Protein AF-A0A2T7BG08-F1 (afdb_monomer)

Secondary structure (DSSP, 8-state):
---------------EEE---S--SPBGGG--SBSS-SS-EEEEEEETTEEEEEEEEEEETTTTEEEEE-TTSS-EEEE-GGGEEEEEETTEEEEEPPGGG-PPSSEEEEEEE-SSEEEEEEEEEEEEEEEEETTEEEEEEEEEEEEEEEETTEEEEE-SHHHHHHHTT--HHHHHHHHHHS--S-SSHHHHHHHHHHHHHHH---

Radius of gyration: 20.11 Å; Cα contacts (8 Å, |Δi|>4): 367; chains: 1; bounding box: 50×63×52 Å

Solvent-accessible surface area (backb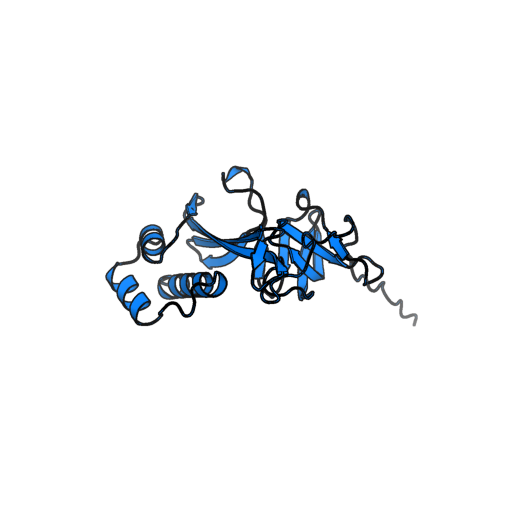one atoms only — not comparable to full-atom values): 12207 Å² total; per-residue (Å²): 139,81,84,75,81,71,82,82,78,75,73,75,77,67,75,57,46,78,59,74,75,90,74,87,62,52,52,49,91,78,58,70,55,33,60,98,45,85,57,73,25,70,20,34,37,30,45,76,90,39,81,40,65,80,38,53,23,33,40,32,28,56,76,71,38,48,34,31,49,30,93,83,72,68,52,48,22,32,46,57,68,91,41,42,52,32,37,27,43,79,89,42,41,30,34,52,68,68,71,92,72,75,56,84,88,60,63,29,36,61,77,46,80,52,98,71,36,35,37,32,33,36,68,36,31,49,75,46,74,71,44,78,52,99,91,43,62,21,28,42,74,44,84,46,68,47,41,33,39,33,43,90,94,42,78,42,77,46,90,45,73,64,52,47,28,62,78,66,71,50,58,69,70,58,54,54,53,47,50,71,77,56,63,82,89,48,95,46,65,64,50,48,49,52,53,52,52,52,48,50,64,74,66,58,73,130

Structure (mmCIF, N/CA/C/O backbone):
data_AF-A0A2T7BG08-F1
#
_entry.id   AF-A0A2T7BG08-F1
#
loop_
_atom_site.group_PDB
_atom_site.id
_atom_site.type_symbol
_atom_site.label_atom_id
_atom_site.label_alt_id
_atom_site.label_comp_id
_atom_site.label_asym_id
_atom_site.label_entity_id
_atom_site.label_seq_id
_atom_site.pdbx_PDB_ins_code
_atom_site.Cartn_x
_atom_site.Cartn_y
_atom_site.Cartn_z
_atom_site.occupancy
_atom_site.B_iso_or_equiv
_atom_site.auth_seq_id
_atom_site.auth_comp_id
_atom_site.auth_asym_id
_atom_site.auth_atom_id
_atom_site.pdbx_PDB_model_num
ATOM 1 N N . MET A 1 1 ? -8.888 -48.457 -19.970 1.00 37.09 1 MET A N 1
ATOM 2 C CA . MET A 1 1 ? -8.721 -47.428 -18.924 1.00 37.09 1 MET A CA 1
ATOM 3 C C . MET A 1 1 ? -7.892 -46.313 -19.529 1.00 37.09 1 MET A C 1
ATOM 5 O O . MET A 1 1 ? -6.709 -46.518 -19.748 1.00 37.09 1 MET A O 1
ATOM 9 N N . ALA A 1 2 ? -8.528 -45.211 -19.918 1.00 34.81 2 ALA A N 1
ATOM 10 C CA . ALA A 1 2 ? -7.842 -44.034 -20.437 1.00 34.81 2 ALA A CA 1
ATOM 11 C C . ALA A 1 2 ? -7.895 -42.965 -19.345 1.00 34.81 2 ALA A C 1
ATOM 13 O O . ALA A 1 2 ? -8.971 -42.473 -19.012 1.00 34.81 2 ALA A O 1
ATOM 14 N N . THR A 1 3 ? -6.752 -42.666 -18.741 1.00 35.91 3 THR A N 1
ATOM 15 C CA . THR A 1 3 ? -6.580 -41.487 -17.896 1.00 35.91 3 THR A CA 1
ATOM 16 C C . THR A 1 3 ? -6.513 -40.278 -18.816 1.00 35.91 3 THR A C 1
ATOM 18 O O . THR A 1 3 ? -5.500 -40.048 -19.472 1.00 35.91 3 THR A O 1
ATOM 21 N N . ALA A 1 4 ? -7.607 -39.526 -18.899 1.00 37.03 4 ALA A N 1
ATOM 22 C CA . ALA A 1 4 ? -7.548 -38.161 -19.388 1.00 37.03 4 ALA A CA 1
ATOM 23 C C . ALA A 1 4 ? -6.846 -37.325 -18.309 1.00 37.03 4 ALA A C 1
ATOM 25 O O . ALA A 1 4 ? -7.401 -37.112 -17.231 1.00 37.03 4 ALA A O 1
ATOM 26 N N . GLN A 1 5 ? -5.611 -36.896 -18.578 1.00 35.97 5 GLN A N 1
ATOM 27 C CA . GLN A 1 5 ? -5.036 -35.738 -17.901 1.00 35.97 5 GLN A CA 1
ATOM 28 C C . GLN A 1 5 ? -5.981 -34.560 -18.180 1.00 35.97 5 GLN A C 1
ATOM 30 O O . GLN A 1 5 ? -6.150 -34.166 -19.335 1.00 35.97 5 GLN A O 1
ATOM 35 N N . GLY A 1 6 ? -6.638 -34.040 -17.141 1.00 38.25 6 GLY A N 1
ATOM 36 C CA . GLY A 1 6 ? -7.315 -32.748 -17.232 1.00 38.25 6 GLY A CA 1
ATOM 37 C C . GLY A 1 6 ? -6.292 -31.644 -17.530 1.00 38.25 6 GLY A C 1
ATOM 38 O O . GLY A 1 6 ? -5.108 -31.826 -17.221 1.00 38.25 6 GLY A O 1
ATOM 39 N N . PRO A 1 7 ? -6.701 -30.519 -18.137 1.00 41.66 7 PRO A N 1
ATOM 40 C CA . PRO A 1 7 ? -5.797 -29.395 -18.316 1.00 41.66 7 PRO A CA 1
ATOM 41 C C . PRO A 1 7 ? -5.316 -28.933 -16.935 1.00 41.66 7 PRO A C 1
ATOM 43 O O . PRO A 1 7 ? -6.110 -28.748 -16.012 1.00 41.66 7 PRO A O 1
ATOM 46 N N . SER A 1 8 ? -4.001 -28.796 -16.768 1.00 44.38 8 SER A N 1
ATOM 47 C CA . SER A 1 8 ? -3.425 -28.085 -15.632 1.00 44.38 8 SER A CA 1
ATOM 48 C C . SER A 1 8 ? -3.713 -26.598 -15.833 1.00 44.38 8 SER A C 1
ATOM 50 O O . SER A 1 8 ? -2.899 -25.881 -16.416 1.00 44.38 8 SER A O 1
ATOM 52 N N . ASP A 1 9 ? -4.898 -26.155 -15.420 1.00 41.94 9 ASP A N 1
ATOM 53 C CA . ASP A 1 9 ? -5.332 -24.759 -15.480 1.00 41.94 9 ASP A CA 1
ATOM 54 C C . ASP A 1 9 ? -4.560 -23.922 -14.444 1.00 41.94 9 ASP A C 1
ATOM 56 O O . ASP A 1 9 ? -5.103 -23.460 -13.443 1.00 41.94 9 ASP A O 1
ATOM 60 N N . ALA A 1 10 ? -3.261 -23.720 -14.669 1.00 55.00 10 ALA A N 1
ATOM 61 C CA . ALA A 1 10 ? -2.534 -22.630 -14.036 1.00 55.00 10 ALA A CA 1
ATOM 62 C C . ALA A 1 10 ? -3.024 -21.333 -14.693 1.00 55.00 10 ALA A C 1
ATOM 64 O O . ALA A 1 10 ? -2.528 -20.918 -15.740 1.00 55.00 10 ALA A O 1
ATOM 65 N N . ALA A 1 11 ? -4.084 -20.744 -14.142 1.00 64.12 11 ALA A N 1
ATOM 66 C CA . ALA A 1 11 ? -4.659 -19.511 -14.654 1.00 64.12 11 ALA A CA 1
ATOM 67 C C . ALA A 1 11 ? -3.637 -18.367 -14.519 1.00 64.12 11 ALA A C 1
ATOM 69 O O . ALA A 1 11 ? -3.408 -17.851 -13.431 1.00 64.12 11 ALA A O 1
ATOM 70 N N . THR A 1 12 ? -3.012 -17.970 -15.628 1.00 73.50 12 THR A N 1
ATOM 71 C CA . THR A 1 12 ? -2.032 -16.874 -15.662 1.00 73.50 12 THR A CA 1
ATOM 72 C C . THR A 1 12 ? -2.702 -15.530 -15.937 1.00 73.50 12 THR A C 1
ATOM 74 O O . THR A 1 12 ? -3.583 -15.437 -16.799 1.00 73.50 12 THR A O 1
ATOM 77 N N . VAL A 1 13 ? -2.242 -14.469 -15.272 1.00 82.94 13 VAL A N 1
ATOM 78 C CA . VAL A 1 13 ? -2.690 -13.093 -15.521 1.00 82.94 13 VAL A CA 1
ATOM 79 C C . VAL A 1 13 ? -1.711 -12.402 -16.474 1.00 82.94 13 VAL A C 1
ATOM 81 O O . VAL A 1 13 ? -0.666 -11.931 -16.051 1.00 82.94 13 VAL A O 1
ATOM 84 N N . ASN A 1 14 ? -2.066 -12.313 -17.762 1.00 85.94 14 ASN A N 1
ATOM 85 C CA . ASN A 1 14 ? -1.162 -11.813 -18.817 1.00 85.94 14 ASN A CA 1
ATOM 86 C C . ASN A 1 14 ? -1.634 -10.515 -19.496 1.00 85.94 14 ASN A C 1
ATOM 88 O O . ASN A 1 14 ? -1.074 -10.108 -20.512 1.00 85.94 14 ASN A O 1
ATOM 92 N N . ASN A 1 15 ? -2.685 -9.877 -18.975 1.00 84.94 15 ASN A N 1
ATOM 93 C CA . ASN A 1 15 ? -3.260 -8.675 -19.576 1.00 84.94 15 ASN A CA 1
ATOM 94 C C . ASN A 1 15 ? -2.709 -7.435 -18.873 1.00 84.94 15 ASN A C 1
ATOM 96 O O . ASN A 1 15 ? -3.208 -7.061 -17.808 1.00 84.94 15 ASN A O 1
ATOM 100 N N . GLY A 1 16 ? -1.705 -6.808 -19.483 1.00 89.31 16 GLY A N 1
ATOM 101 C CA . GLY A 1 16 ? -1.035 -5.630 -18.950 1.00 89.31 16 GLY A CA 1
ATOM 102 C C . GLY A 1 16 ? -0.135 -4.947 -19.975 1.00 89.31 16 GLY A C 1
ATOM 103 O O . GLY A 1 16 ? -0.098 -5.330 -21.145 1.00 89.31 16 GLY A O 1
ATOM 104 N N . ILE A 1 17 ? 0.585 -3.929 -19.518 1.00 93.50 17 ILE A N 1
ATOM 105 C CA . ILE A 1 17 ? 1.637 -3.244 -20.283 1.00 93.50 17 ILE A CA 1
ATOM 106 C C . ILE A 1 17 ? 2.991 -3.538 -19.650 1.00 93.50 17 ILE A C 1
ATOM 108 O O . ILE A 1 17 ? 3.046 -3.781 -18.450 1.00 93.50 17 ILE A O 1
ATOM 112 N N . GLU A 1 18 ? 4.071 -3.508 -20.425 1.00 95.75 18 GLU A N 1
ATOM 113 C CA . GLU A 1 18 ? 5.423 -3.689 -19.887 1.00 95.75 18 GLU A CA 1
ATOM 114 C C . GLU A 1 18 ? 5.695 -2.700 -18.741 1.00 95.75 18 GLU A C 1
ATOM 116 O O . GLU A 1 18 ? 5.360 -1.512 -18.825 1.00 95.75 18 GLU A O 1
ATOM 121 N N . TYR A 1 19 ? 6.253 -3.206 -17.642 1.00 96.69 19 TYR A N 1
ATOM 122 C CA . TYR A 1 19 ? 6.639 -2.388 -16.502 1.00 96.69 19 TYR A CA 1
ATOM 123 C C . TYR A 1 19 ? 7.916 -1.618 -16.832 1.00 96.69 19 TYR A C 1
ATOM 125 O O . TYR A 1 19 ? 8.965 -2.197 -17.105 1.00 96.69 19 TYR A O 1
ATOM 133 N N . VAL A 1 20 ? 7.829 -0.293 -16.754 1.00 94.88 20 VAL A N 1
ATOM 134 C CA . VAL A 1 20 ? 8.983 0.598 -16.849 1.00 94.88 20 VAL A CA 1
ATOM 135 C C . VAL A 1 20 ? 9.253 1.148 -15.460 1.00 94.88 20 VAL A C 1
ATOM 137 O O . VAL A 1 20 ? 8.397 1.812 -14.874 1.00 94.88 20 VAL A O 1
ATOM 140 N N . THR A 1 21 ? 10.442 0.860 -14.934 1.00 93.62 21 THR A N 1
ATOM 141 C CA . THR A 1 21 ? 10.839 1.325 -13.605 1.00 93.62 21 THR A CA 1
ATOM 142 C C . THR A 1 21 ? 10.857 2.858 -13.531 1.00 93.62 21 THR A C 1
ATOM 144 O O . THR A 1 21 ? 11.344 3.507 -14.460 1.00 93.62 21 THR A O 1
ATOM 147 N N . PRO A 1 22 ? 10.361 3.457 -12.433 1.00 93.50 22 PRO A N 1
ATOM 148 C CA . PRO A 1 22 ? 10.456 4.896 -12.213 1.00 93.50 22 PRO A CA 1
ATOM 149 C C . PRO A 1 22 ? 11.859 5.331 -11.761 1.00 93.50 22 PRO A C 1
ATOM 151 O O . PRO A 1 22 ? 12.134 6.524 -11.703 1.00 93.50 22 PRO A O 1
ATOM 154 N N . ILE A 1 23 ? 12.751 4.389 -11.436 1.00 93.50 23 ILE A N 1
ATOM 155 C CA . ILE A 1 23 ? 14.153 4.673 -11.117 1.00 93.50 23 ILE A CA 1
ATOM 156 C C . ILE A 1 23 ? 14.930 4.960 -12.404 1.00 93.50 23 ILE A C 1
ATOM 158 O O . ILE A 1 23 ? 14.943 4.155 -13.333 1.00 93.50 23 ILE A O 1
ATOM 162 N N . THR A 1 24 ? 15.615 6.098 -12.433 1.00 89.56 24 THR A N 1
ATOM 163 C CA . THR A 1 24 ? 16.373 6.606 -13.587 1.00 89.56 24 THR A CA 1
ATOM 164 C C . THR A 1 24 ? 17.886 6.613 -13.368 1.00 89.56 24 THR A C 1
ATOM 166 O O . THR A 1 24 ? 18.641 6.695 -14.337 1.00 89.56 24 THR A O 1
ATOM 169 N N . GLY A 1 25 ? 18.341 6.517 -12.115 1.00 85.88 25 GLY A N 1
ATOM 170 C CA . GLY A 1 25 ? 19.758 6.535 -11.752 1.00 85.88 25 GLY A CA 1
ATOM 171 C C . GLY A 1 25 ? 20.113 5.575 -10.617 1.00 85.88 25 GLY A C 1
ATOM 172 O O . GLY A 1 25 ? 19.379 4.639 -10.311 1.00 85.88 25 GLY A O 1
ATOM 173 N N . ASN A 1 26 ? 21.264 5.814 -9.984 1.00 90.69 26 ASN A N 1
ATOM 174 C CA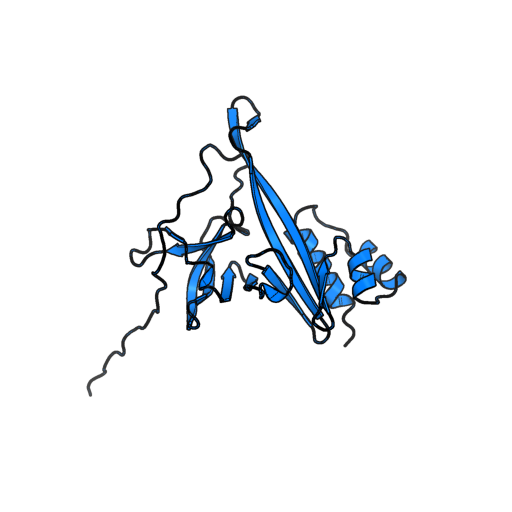 . ASN A 1 26 ? 21.662 5.074 -8.787 1.00 90.69 26 ASN A CA 1
ATOM 175 C C . ASN A 1 26 ? 20.703 5.398 -7.642 1.00 90.69 26 ASN A C 1
ATOM 177 O O . ASN A 1 26 ? 20.407 6.569 -7.411 1.00 90.69 26 ASN A O 1
ATOM 181 N N . VAL A 1 27 ? 20.259 4.392 -6.893 1.00 92.56 27 VAL A N 1
ATOM 182 C CA . VAL A 1 27 ? 19.376 4.619 -5.743 1.00 92.56 27 VAL A CA 1
ATOM 183 C C . VAL A 1 27 ? 20.198 4.777 -4.473 1.00 92.56 27 VAL A C 1
ATOM 185 O O . VAL A 1 27 ? 21.102 3.986 -4.205 1.00 92.56 27 VAL A O 1
ATOM 188 N N . PHE A 1 28 ? 19.880 5.799 -3.684 1.00 91.94 28 PHE A N 1
ATOM 189 C CA . PHE A 1 28 ? 20.508 5.999 -2.382 1.00 91.94 28 PHE A CA 1
ATOM 190 C C . PHE A 1 28 ? 20.105 4.879 -1.401 1.00 91.94 28 PHE A C 1
ATOM 192 O O . PHE A 1 28 ? 18.944 4.465 -1.364 1.00 91.94 28 PHE A O 1
ATOM 199 N N . GLU A 1 29 ? 21.067 4.382 -0.614 1.00 89.31 29 GLU A N 1
ATOM 200 C CA . GLU A 1 29 ? 20.867 3.357 0.433 1.00 89.31 29 GLU A CA 1
ATOM 201 C C . GLU A 1 29 ? 20.213 2.036 -0.028 1.00 89.31 29 GLU A C 1
ATOM 203 O O . GLU A 1 29 ? 19.596 1.338 0.774 1.00 89.31 29 GLU A O 1
ATOM 208 N N . ASN A 1 30 ? 20.345 1.656 -1.306 1.00 84.94 30 ASN A N 1
ATOM 209 C CA . ASN A 1 30 ? 19.719 0.444 -1.868 1.00 84.94 30 ASN A CA 1
ATOM 210 C C . ASN A 1 30 ? 18.194 0.372 -1.638 1.00 84.94 30 ASN A C 1
ATOM 212 O O . ASN A 1 30 ? 17.622 -0.715 -1.536 1.00 84.94 30 ASN A O 1
ATOM 216 N N . LYS A 1 31 ? 17.518 1.522 -1.539 1.00 93.94 31 LYS A N 1
ATOM 217 C CA . LYS A 1 31 ? 16.055 1.559 -1.458 1.00 93.94 31 LYS A CA 1
ATOM 218 C C . LYS A 1 31 ? 15.407 1.158 -2.788 1.00 93.94 31 LYS A C 1
ATOM 220 O O . LYS A 1 31 ? 16.040 1.124 -3.838 1.00 93.94 31 LYS A O 1
ATOM 225 N N . HIS A 1 32 ? 14.104 0.897 -2.747 1.00 95.69 32 HIS A N 1
ATOM 226 C CA . HIS A 1 32 ? 13.309 0.533 -3.920 1.00 95.69 32 HIS A CA 1
ATOM 227 C C . HIS A 1 32 ? 11.868 1.070 -3.828 1.00 95.69 32 HIS A C 1
ATOM 229 O O . HIS A 1 32 ? 11.380 1.340 -2.720 1.00 95.69 32 HIS A O 1
ATOM 235 N N . PRO A 1 33 ? 11.150 1.201 -4.965 1.00 96.88 33 PRO A N 1
ATOM 236 C CA . PRO A 1 33 ? 9.775 1.708 -4.997 1.00 96.88 33 PRO A CA 1
ATOM 237 C C . PRO A 1 33 ? 8.727 0.679 -4.536 1.00 96.88 33 PRO A C 1
ATOM 239 O O . PRO A 1 33 ? 7.566 1.024 -4.333 1.00 96.88 33 PRO A O 1
ATOM 242 N N . PHE A 1 34 ? 9.116 -0.582 -4.350 1.00 97.75 34 PHE A N 1
ATOM 243 C CA . PHE A 1 34 ? 8.181 -1.662 -4.037 1.00 97.75 34 PHE A CA 1
ATOM 244 C C . PHE A 1 34 ? 7.805 -1.755 -2.549 1.00 97.75 34 PHE A C 1
ATOM 246 O O . PHE A 1 34 ? 8.567 -1.331 -1.673 1.00 97.75 34 PHE A O 1
ATOM 253 N N . TYR A 1 35 ? 6.629 -2.317 -2.263 1.00 97.75 35 TYR A N 1
ATOM 254 C CA . TYR A 1 35 ? 6.191 -2.676 -0.913 1.00 97.75 35 TYR A CA 1
ATOM 255 C C . TYR A 1 35 ? 7.054 -3.809 -0.346 1.00 97.75 35 TYR A C 1
ATOM 257 O O . TYR A 1 35 ? 7.116 -4.881 -0.938 1.00 97.75 35 TYR A O 1
ATOM 265 N N . GLN A 1 36 ? 7.676 -3.562 0.812 1.00 95.06 36 GLN A N 1
ATOM 266 C CA . GLN A 1 36 ? 8.572 -4.454 1.569 1.00 95.06 36 GLN A CA 1
ATOM 267 C C . GLN A 1 36 ? 9.851 -4.924 0.861 1.00 95.06 36 GLN A C 1
ATOM 269 O O . GLN A 1 36 ? 10.925 -4.754 1.428 1.00 95.06 36 GLN A O 1
ATOM 274 N N . SER A 1 37 ? 9.770 -5.474 -0.348 1.00 96.00 37 SER A N 1
ATOM 275 C CA . SER A 1 37 ? 10.923 -5.912 -1.141 1.00 96.00 37 SER A CA 1
ATOM 276 C C . SER A 1 37 ? 10.654 -5.740 -2.639 1.00 96.00 37 SER A C 1
ATOM 278 O O . SER A 1 37 ? 9.508 -5.723 -3.089 1.00 96.00 37 SER A O 1
ATOM 280 N N . ASP A 1 38 ? 11.724 -5.571 -3.413 1.00 95.38 38 ASP A N 1
ATOM 281 C CA . ASP A 1 38 ? 11.730 -5.514 -4.877 1.00 95.38 38 ASP A CA 1
ATOM 282 C C . ASP A 1 38 ? 11.618 -6.885 -5.563 1.00 95.38 38 ASP A C 1
ATOM 284 O O . ASP A 1 38 ? 11.453 -6.954 -6.786 1.00 95.38 38 ASP A O 1
ATOM 288 N N . HIS A 1 39 ? 11.652 -7.970 -4.790 1.00 97.06 39 HIS A N 1
ATOM 289 C CA . HIS A 1 39 ? 11.402 -9.319 -5.273 1.00 97.06 39 HIS A CA 1
ATOM 290 C C . HIS A 1 39 ? 9.905 -9.593 -5.468 1.00 97.06 39 HIS A C 1
ATOM 292 O O . HIS A 1 39 ? 9.032 -8.910 -4.928 1.00 97.06 39 HIS A O 1
ATOM 298 N N . PHE A 1 40 ? 9.605 -10.619 -6.264 1.00 97.31 40 PHE A N 1
ATOM 299 C CA . PHE A 1 40 ? 8.250 -11.145 -6.376 1.00 97.31 40 PHE A CA 1
ATOM 300 C C . PHE A 1 40 ? 7.908 -11.995 -5.153 1.00 97.31 40 PHE A C 1
ATOM 302 O O . PHE A 1 40 ? 8.713 -12.814 -4.711 1.00 97.31 40 PHE A O 1
ATOM 309 N N . SER A 1 41 ? 6.683 -11.839 -4.664 1.00 97.44 41 SER A N 1
ATOM 310 C CA . SER A 1 41 ? 6.068 -12.727 -3.679 1.00 97.44 41 SER A CA 1
ATOM 311 C C . SER A 1 41 ? 4.935 -13.503 -4.335 1.00 97.44 41 SER A C 1
ATOM 313 O O . SER A 1 41 ? 4.241 -12.969 -5.201 1.00 97.44 41 SER A O 1
ATOM 315 N N . GLU A 1 42 ? 4.743 -14.758 -3.946 1.00 97.19 42 GLU A N 1
ATOM 316 C CA . GLU A 1 42 ? 3.540 -15.486 -4.333 1.00 97.19 42 GLU A CA 1
ATOM 317 C C . GLU A 1 42 ? 2.337 -14.923 -3.568 1.00 97.19 42 GLU A C 1
ATOM 319 O O . GLU A 1 42 ? 2.411 -14.682 -2.363 1.00 97.19 42 GLU A O 1
ATOM 324 N N . GLY A 1 43 ? 1.234 -14.695 -4.272 1.00 96.62 43 GLY A N 1
ATOM 325 C CA . GLY A 1 43 ? 0.017 -14.158 -3.693 1.00 96.62 43 GLY A CA 1
ATOM 326 C C . GLY A 1 43 ? -1.220 -14.478 -4.519 1.00 96.62 43 GLY A C 1
ATOM 327 O O . GLY A 1 43 ? -1.245 -15.375 -5.364 1.00 96.62 43 GLY A O 1
ATOM 328 N N . GLU A 1 44 ? -2.272 -13.717 -4.257 1.00 97.56 44 GLU A N 1
ATOM 329 C CA . GLU A 1 44 ? -3.576 -13.869 -4.894 1.00 97.56 44 GLU A CA 1
ATOM 330 C C . GLU A 1 44 ? -4.026 -12.522 -5.448 1.00 97.56 44 GLU A C 1
ATOM 332 O O . GLU A 1 44 ? -3.635 -11.472 -4.937 1.00 97.56 44 GLU A O 1
ATOM 337 N N . ILE A 1 45 ? -4.866 -12.530 -6.476 1.00 97.88 45 ILE A N 1
ATOM 338 C CA . ILE A 1 45 ? -5.422 -11.313 -7.063 1.00 97.88 45 ILE A CA 1
ATOM 339 C C . ILE A 1 45 ? -6.841 -11.550 -7.561 1.00 97.88 45 ILE A C 1
ATOM 341 O O . ILE A 1 45 ? -7.141 -12.555 -8.201 1.00 97.88 45 ILE A O 1
ATOM 345 N N . THR A 1 46 ? -7.721 -10.592 -7.294 1.00 97.94 46 THR A N 1
ATOM 346 C CA . THR A 1 46 ? -9.033 -10.507 -7.930 1.00 97.94 46 THR A CA 1
ATOM 347 C C . THR A 1 46 ? -8.952 -9.477 -9.050 1.00 97.94 46 THR A C 1
ATOM 349 O O . THR A 1 46 ? -8.806 -8.281 -8.792 1.00 97.94 46 THR A O 1
ATOM 352 N N . TYR A 1 47 ? -8.994 -9.955 -10.294 1.00 96.38 47 TYR A N 1
ATOM 353 C CA . TYR A 1 47 ? -8.772 -9.173 -11.507 1.00 96.38 47 TYR A CA 1
ATOM 354 C C . TYR A 1 47 ? -9.870 -9.454 -12.534 1.00 96.38 47 TYR A C 1
ATOM 356 O O . TYR A 1 47 ? -10.189 -10.613 -12.801 1.00 96.38 47 TYR A O 1
ATOM 364 N N . PHE A 1 48 ? -10.476 -8.407 -13.101 1.00 94.69 48 PHE A N 1
ATOM 365 C CA . PHE A 1 48 ? -11.669 -8.512 -13.956 1.00 94.69 48 PHE A CA 1
ATOM 366 C C . PHE A 1 48 ? -12.790 -9.363 -13.314 1.00 94.69 48 PHE A C 1
ATOM 368 O O . PHE A 1 48 ? -13.430 -10.180 -13.981 1.00 94.69 48 PHE A O 1
ATOM 375 N N . GLY A 1 49 ? -12.996 -9.221 -11.998 1.00 94.25 49 GLY A N 1
ATOM 376 C CA . GLY A 1 49 ? -13.989 -9.983 -11.229 1.00 94.25 49 GLY A CA 1
ATOM 377 C C . GLY A 1 49 ? -13.698 -11.484 -11.086 1.00 94.25 49 GLY A C 1
ATOM 378 O O . GLY A 1 49 ? -14.558 -12.229 -10.618 1.00 94.25 49 GLY A O 1
ATOM 379 N N . ARG A 1 50 ? -12.514 -11.954 -11.497 1.00 95.50 50 ARG A N 1
ATOM 380 C CA . ARG A 1 50 ? -12.065 -13.344 -11.342 1.00 95.50 50 ARG A CA 1
ATOM 381 C C . ARG A 1 50 ? -10.961 -13.422 -10.302 1.00 95.50 50 ARG A C 1
ATOM 383 O O . ARG A 1 50 ? -10.094 -12.558 -10.257 1.00 95.50 50 ARG A O 1
ATOM 390 N N . HIS A 1 51 ? -10.991 -14.474 -9.496 1.00 96.25 51 HIS A N 1
ATOM 391 C CA . HIS A 1 51 ? -9.991 -14.720 -8.468 1.00 96.25 51 HIS A CA 1
ATOM 392 C C . HIS A 1 51 ? -8.900 -15.658 -8.995 1.00 96.25 51 HIS A C 1
ATOM 394 O O . HIS A 1 51 ? -9.205 -16.716 -9.548 1.00 96.25 51 HIS A O 1
ATOM 400 N N . TYR A 1 52 ? -7.647 -15.253 -8.823 1.00 96.06 52 TYR A N 1
ATOM 401 C CA . TYR A 1 52 ? -6.448 -15.976 -9.229 1.00 96.06 52 TYR A CA 1
ATOM 402 C C . TYR A 1 52 ? -5.555 -16.187 -8.009 1.00 96.06 52 TYR A C 1
ATOM 404 O O . TYR A 1 52 ? -5.332 -15.255 -7.236 1.00 96.06 52 TYR A O 1
ATOM 412 N N . THR A 1 53 ? -5.014 -17.391 -7.866 1.00 96.19 53 THR A N 1
ATOM 413 C CA . THR A 1 53 ? -4.133 -17.793 -6.762 1.00 96.19 53 THR A CA 1
ATOM 414 C C . THR A 1 53 ? -2.755 -18.176 -7.291 1.00 96.19 53 THR A C 1
ATOM 416 O O . THR A 1 53 ? -2.616 -18.489 -8.474 1.00 96.19 53 THR A O 1
ATOM 419 N N . HIS A 1 54 ? -1.749 -18.198 -6.413 1.00 95.25 54 HIS A N 1
ATOM 420 C CA . HIS A 1 54 ? -0.364 -18.555 -6.751 1.00 95.25 54 HIS A CA 1
ATOM 421 C C . HIS A 1 54 ? 0.246 -17.663 -7.847 1.00 95.25 54 HIS A C 1
ATOM 423 O O . HIS A 1 54 ? 0.995 -18.121 -8.711 1.00 95.25 54 HIS A O 1
ATOM 429 N N . ILE A 1 55 ? -0.103 -16.375 -7.837 1.00 95.56 55 ILE A N 1
ATOM 430 C CA . ILE A 1 55 ? 0.416 -15.393 -8.789 1.00 95.56 55 ILE A CA 1
ATOM 431 C C . ILE A 1 55 ? 1.641 -14.719 -8.184 1.00 95.56 55 ILE A C 1
ATOM 433 O O . ILE A 1 55 ? 1.600 -14.252 -7.048 1.00 95.56 55 ILE A O 1
ATOM 437 N N . LEU A 1 56 ? 2.726 -14.634 -8.953 1.00 96.94 56 LEU A N 1
ATOM 438 C CA . LEU A 1 56 ? 3.895 -13.848 -8.574 1.00 96.94 56 LEU A CA 1
ATOM 439 C C . LEU A 1 56 ? 3.578 -12.362 -8.728 1.00 96.94 56 LEU A C 1
ATOM 441 O O . LEU A 1 56 ? 3.335 -11.874 -9.835 1.00 96.94 56 LEU A O 1
ATOM 445 N N . LEU A 1 57 ? 3.573 -11.649 -7.607 1.00 97.81 57 LEU A N 1
ATOM 446 C CA . LEU A 1 57 ? 3.189 -10.251 -7.508 1.00 97.81 57 LEU A CA 1
ATOM 447 C C . LEU A 1 57 ? 4.248 -9.455 -6.744 1.00 97.81 57 LEU A C 1
ATOM 449 O O . LEU A 1 57 ? 4.78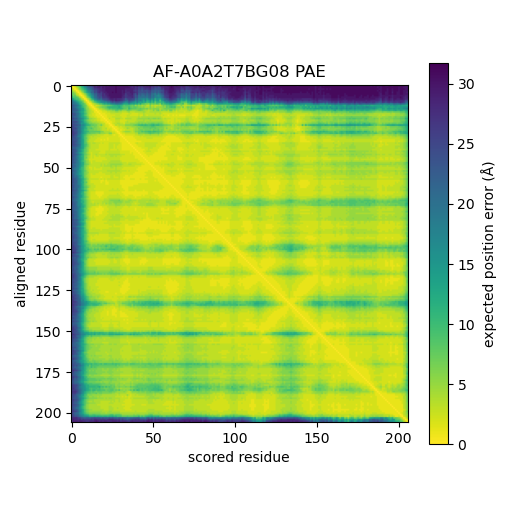8 -9.901 -5.728 1.00 97.81 57 LEU A O 1
ATOM 453 N N . LYS A 1 58 ? 4.488 -8.232 -7.209 1.00 97.44 58 LYS A N 1
ATOM 454 C CA . LYS A 1 58 ? 5.097 -7.151 -6.427 1.00 97.44 58 LYS A CA 1
ATOM 455 C C . LYS A 1 58 ? 4.283 -5.878 -6.627 1.00 97.44 58 LYS A C 1
ATOM 457 O O . LYS A 1 58 ? 3.558 -5.736 -7.613 1.00 97.44 58 LYS A O 1
ATOM 462 N N . TYR A 1 59 ? 4.372 -4.955 -5.680 1.00 98.44 59 TYR A N 1
ATOM 463 C CA . TYR A 1 59 ? 3.543 -3.752 -5.675 1.00 98.44 59 TYR A CA 1
ATOM 464 C C . TYR A 1 59 ? 4.422 -2.508 -5.653 1.00 98.44 59 TYR A C 1
ATOM 466 O O . TYR A 1 59 ? 5.085 -2.243 -4.653 1.00 98.44 59 TYR A O 1
ATOM 474 N N . ASP A 1 60 ? 4.448 -1.767 -6.761 1.00 98.38 60 ASP A N 1
ATOM 475 C CA . ASP A 1 60 ? 5.136 -0.482 -6.855 1.00 98.38 60 ASP A CA 1
ATOM 476 C C . ASP A 1 60 ? 4.288 0.595 -6.163 1.00 98.38 60 ASP A C 1
ATOM 478 O O . ASP A 1 60 ? 3.233 1.007 -6.659 1.00 98.38 60 ASP A O 1
ATOM 482 N N . LEU A 1 61 ? 4.768 1.054 -5.007 1.00 98.19 61 LEU A N 1
ATOM 483 C CA . LEU A 1 61 ? 4.118 2.067 -4.176 1.00 98.19 61 LEU A CA 1
ATOM 484 C C . LEU A 1 61 ? 4.298 3.492 -4.700 1.00 98.19 61 LEU A C 1
ATOM 486 O O . LEU A 1 61 ? 3.615 4.399 -4.222 1.00 98.19 61 LEU A O 1
ATOM 490 N N . SER A 1 62 ? 5.234 3.714 -5.619 1.00 97.56 62 SER A N 1
ATOM 491 C CA . SER A 1 62 ? 5.466 5.025 -6.225 1.00 97.56 62 SER A CA 1
ATOM 492 C C . SER A 1 62 ? 4.517 5.303 -7.386 1.00 97.56 62 SER A C 1
ATOM 494 O O . SER A 1 62 ? 4.080 6.438 -7.571 1.00 97.56 62 SER A O 1
ATOM 496 N N . LEU A 1 63 ? 4.136 4.254 -8.117 1.00 97.25 63 LEU A N 1
ATOM 497 C CA . LEU A 1 63 ? 3.185 4.331 -9.226 1.00 97.25 63 LEU A CA 1
ATOM 498 C C . LEU A 1 63 ? 1.770 3.879 -8.843 1.00 97.25 63 LEU A C 1
ATOM 500 O O . LEU A 1 63 ? 0.832 4.086 -9.616 1.00 97.25 63 LEU A O 1
ATOM 504 N N . ASP A 1 64 ? 1.608 3.264 -7.669 1.00 97.31 64 ASP A N 1
ATOM 505 C CA . ASP A 1 64 ? 0.371 2.603 -7.245 1.00 97.31 64 ASP A CA 1
ATOM 506 C C . ASP A 1 64 ? -0.054 1.541 -8.281 1.00 97.31 64 ASP A C 1
ATOM 508 O O . ASP A 1 64 ? -1.143 1.592 -8.871 1.00 97.31 64 ASP A O 1
ATOM 512 N N . ARG A 1 65 ? 0.877 0.624 -8.590 1.00 97.75 65 ARG A N 1
ATOM 513 C CA . ARG A 1 65 ? 0.753 -0.387 -9.654 1.00 97.75 65 ARG A CA 1
ATOM 514 C C . ARG A 1 65 ? 1.165 -1.777 -9.190 1.00 97.75 65 ARG A C 1
ATOM 516 O O . ARG A 1 65 ? 2.233 -1.965 -8.615 1.00 97.75 65 ARG A O 1
ATOM 523 N N . VAL A 1 66 ? 0.326 -2.760 -9.505 1.00 98.12 66 VAL A N 1
ATOM 524 C CA . VAL A 1 66 ? 0.625 -4.178 -9.294 1.00 98.12 66 VAL A CA 1
ATOM 525 C C . VAL A 1 66 ? 1.388 -4.702 -10.503 1.00 98.12 66 VAL A C 1
ATOM 527 O O . VAL A 1 66 ? 0.921 -4.566 -11.637 1.00 98.12 66 VAL A O 1
ATOM 530 N N . VAL A 1 67 ? 2.549 -5.292 -10.241 1.00 98.00 67 VAL A N 1
ATOM 531 C CA . VAL A 1 67 ? 3.443 -5.863 -11.245 1.00 98.00 67 VAL A CA 1
ATOM 532 C C . VAL A 1 67 ? 3.425 -7.383 -11.120 1.00 98.00 67 VAL A C 1
ATOM 534 O O . VAL A 1 67 ? 3.519 -7.924 -10.017 1.00 98.00 67 VAL A O 1
ATOM 537 N N . THR A 1 68 ? 3.318 -8.071 -12.252 1.00 97.31 68 THR A N 1
ATOM 538 C CA . THR A 1 68 ? 3.417 -9.533 -12.361 1.00 97.31 68 THR A CA 1
ATOM 539 C C . THR A 1 68 ? 4.328 -9.918 -13.528 1.00 97.31 68 THR A C 1
ATOM 541 O O . THR A 1 68 ? 4.872 -9.045 -14.205 1.00 97.31 68 THR A O 1
ATOM 544 N N . LEU A 1 69 ? 4.521 -11.214 -13.751 1.00 95.31 69 LEU A N 1
ATOM 545 C CA . LEU A 1 69 ? 5.285 -11.738 -14.878 1.00 95.31 69 LEU A CA 1
ATOM 546 C C . LEU A 1 69 ? 4.345 -12.111 -16.023 1.00 95.31 69 LEU A C 1
ATOM 548 O O . LEU A 1 69 ? 3.295 -12.715 -15.810 1.00 95.31 69 LEU A O 1
ATOM 552 N N . TYR A 1 70 ? 4.747 -11.780 -17.245 1.00 93.06 70 TYR A N 1
ATOM 553 C CA . TYR A 1 70 ? 4.101 -12.263 -18.456 1.00 93.06 70 TYR A CA 1
ATOM 554 C C . TYR A 1 70 ? 4.277 -13.782 -18.605 1.00 93.06 70 TYR A C 1
ATOM 556 O O . TYR A 1 70 ? 5.062 -14.418 -17.900 1.00 93.06 70 TYR A O 1
ATOM 564 N N . ALA A 1 71 ? 3.586 -14.371 -19.583 1.00 89.31 71 ALA A N 1
ATOM 565 C CA . ALA A 1 71 ? 3.605 -15.810 -19.853 1.00 89.31 71 ALA A CA 1
ATOM 566 C C . ALA A 1 71 ? 5.009 -16.390 -20.129 1.00 89.31 71 ALA A C 1
ATOM 568 O O . ALA A 1 71 ? 5.208 -17.596 -20.006 1.00 89.31 71 ALA A O 1
ATOM 569 N N . ASP A 1 72 ? 5.980 -15.552 -20.505 1.00 90.38 72 ASP A N 1
ATOM 570 C CA . ASP A 1 72 ? 7.380 -15.951 -20.691 1.00 90.38 72 ASP A CA 1
ATOM 571 C C . ASP A 1 72 ? 8.158 -16.133 -19.370 1.00 90.38 72 ASP A C 1
ATOM 573 O O . ASP A 1 72 ? 9.310 -16.576 -19.386 1.00 90.38 72 ASP A O 1
ATOM 577 N N . GLY A 1 73 ? 7.540 -15.793 -18.234 1.00 89.88 73 GLY A N 1
ATOM 578 C CA . GLY A 1 73 ? 8.110 -15.887 -16.893 1.00 89.88 73 GLY A CA 1
ATOM 579 C C . GLY A 1 73 ? 9.245 -14.901 -16.615 1.00 89.88 73 GLY A C 1
ATOM 580 O O . GLY A 1 73 ? 9.989 -15.102 -15.656 1.00 89.88 73 GLY A O 1
ATOM 581 N N . ARG A 1 74 ? 9.439 -13.878 -17.456 1.00 91.75 74 ARG A N 1
ATOM 582 C CA . ARG A 1 74 ? 10.570 -12.937 -17.361 1.00 91.75 74 ARG A CA 1
ATOM 583 C C . ARG A 1 74 ? 10.161 -11.488 -17.546 1.00 91.75 74 ARG A C 1
ATOM 585 O O . ARG A 1 74 ? 10.678 -10.628 -16.843 1.00 91.75 74 ARG A O 1
ATOM 592 N N . THR A 1 75 ? 9.276 -11.217 -18.495 1.00 94.25 75 THR A N 1
ATOM 593 C CA . THR A 1 75 ? 8.824 -9.862 -18.788 1.00 94.25 75 THR A CA 1
ATOM 594 C C . THR A 1 75 ? 7.911 -9.384 -17.672 1.00 94.25 75 THR A C 1
ATOM 596 O O . THR A 1 75 ? 6.877 -9.993 -17.404 1.00 94.25 75 THR A O 1
ATOM 599 N N . GLU A 1 76 ? 8.282 -8.291 -17.015 1.00 96.50 76 GLU A N 1
ATOM 600 C CA . GLU A 1 76 ? 7.443 -7.670 -15.996 1.00 96.50 76 GLU A CA 1
ATOM 601 C C . GLU A 1 76 ? 6.333 -6.846 -16.653 1.00 96.50 76 GLU A C 1
ATOM 603 O O . GLU A 1 76 ? 6.588 -6.046 -17.553 1.00 96.50 76 GLU A O 1
ATOM 608 N N . ILE A 1 77 ? 5.096 -7.015 -16.189 1.00 96.88 77 ILE A N 1
ATOM 609 C CA . ILE A 1 77 ? 3.935 -6.274 -16.685 1.00 96.88 77 ILE A CA 1
ATOM 610 C C . ILE A 1 77 ? 3.164 -5.618 -15.545 1.00 96.88 77 ILE A C 1
ATOM 612 O O . ILE A 1 77 ? 3.013 -6.185 -14.464 1.00 96.88 77 ILE A O 1
ATOM 616 N N . ILE A 1 78 ? 2.621 -4.435 -15.811 1.00 97.06 78 ILE A N 1
ATOM 617 C CA . ILE A 1 78 ? 1.666 -3.729 -14.962 1.00 97.06 78 ILE A CA 1
ATOM 618 C C . ILE A 1 78 ? 0.251 -4.156 -15.338 1.00 97.06 78 ILE A C 1
ATOM 620 O O . ILE A 1 78 ? -0.160 -4.042 -16.496 1.00 97.06 78 ILE A O 1
ATOM 624 N N . LEU A 1 79 ? -0.518 -4.570 -14.336 1.00 96.50 79 LEU A N 1
ATOM 625 C CA . LEU A 1 79 ? -1.945 -4.852 -14.475 1.00 96.50 79 LEU A CA 1
ATOM 626 C C . LEU A 1 79 ? -2.773 -3.562 -14.433 1.00 96.50 79 LEU A C 1
ATOM 628 O O . LEU A 1 79 ? -2.412 -2.611 -13.739 1.00 96.50 79 LEU A O 1
ATOM 632 N N . TYR A 1 80 ? -3.905 -3.531 -15.146 1.00 95.62 80 TYR A N 1
ATOM 633 C CA . TYR A 1 80 ? -4.784 -2.357 -15.192 1.00 95.62 80 TYR A CA 1
ATOM 634 C C . TYR A 1 80 ? -5.454 -2.120 -13.826 1.00 95.62 80 TYR A C 1
ATOM 636 O O . TYR A 1 80 ? -6.329 -2.902 -13.445 1.00 95.62 80 TYR A O 1
ATOM 644 N N . PRO A 1 81 ? -5.116 -1.048 -13.084 1.00 94.56 81 PRO A N 1
ATOM 645 C CA . PRO A 1 81 ? -5.631 -0.821 -11.726 1.00 94.56 81 PRO A CA 1
ATOM 646 C C . PRO A 1 81 ? -7.152 -0.691 -11.661 1.00 94.56 81 PRO A C 1
ATOM 648 O O . PRO A 1 81 ? -7.783 -0.944 -10.634 1.00 94.56 81 PRO A O 1
ATOM 651 N N . GLU A 1 82 ? -7.771 -0.270 -12.760 1.00 94.00 82 GLU A N 1
ATOM 652 C CA . GLU A 1 82 ? -9.216 -0.147 -12.909 1.00 94.00 82 GLU A CA 1
ATOM 653 C C . GLU A 1 82 ? -9.916 -1.494 -12.729 1.00 94.00 82 GLU A C 1
ATOM 655 O O . GLU A 1 82 ? -11.043 -1.515 -12.244 1.00 94.00 82 GLU A O 1
ATOM 660 N N . GLN A 1 83 ? -9.220 -2.580 -13.059 1.00 95.94 83 GLN A N 1
ATOM 661 C CA . GLN A 1 83 ? -9.733 -3.945 -13.130 1.00 95.94 83 GLN A CA 1
ATOM 662 C C . GLN A 1 83 ? -9.292 -4.807 -11.942 1.00 95.94 83 GLN A C 1
ATOM 664 O O . GLN A 1 83 ? -9.638 -5.983 -11.895 1.00 95.94 83 GLN A O 1
ATOM 669 N N . ILE A 1 84 ? -8.518 -4.250 -11.004 1.00 97.38 84 ILE A N 1
ATOM 670 C CA . ILE A 1 84 ? -8.081 -4.931 -9.781 1.00 97.38 84 ILE A CA 1
ATOM 671 C C . ILE A 1 84 ? -9.030 -4.561 -8.642 1.00 97.38 84 ILE A C 1
ATOM 673 O O . ILE A 1 84 ? -9.146 -3.385 -8.287 1.00 97.38 84 ILE A O 1
ATOM 677 N N . ASP A 1 85 ? -9.647 -5.568 -8.032 1.00 97.88 85 ASP A N 1
ATOM 678 C CA . ASP A 1 85 ? -10.490 -5.396 -6.844 1.00 97.88 85 ASP A CA 1
ATOM 679 C C . ASP A 1 85 ? -9.663 -5.549 -5.558 1.00 97.88 85 ASP A C 1
ATOM 681 O O . ASP A 1 85 ? -9.774 -4.758 -4.615 1.00 97.88 85 ASP A O 1
ATOM 685 N N . SER A 1 86 ? -8.796 -6.562 -5.525 1.00 98.50 86 SER A N 1
ATOM 686 C CA . SER A 1 86 ? -7.907 -6.861 -4.403 1.00 98.50 86 SER A CA 1
ATOM 687 C C . SER A 1 86 ? -6.705 -7.685 -4.845 1.00 98.50 86 SER A C 1
ATOM 689 O O . SER A 1 86 ? -6.758 -8.362 -5.870 1.00 98.50 86 SER A O 1
ATOM 691 N N . PHE A 1 87 ? -5.631 -7.655 -4.062 1.00 98.62 87 PHE A N 1
ATOM 692 C CA . PHE A 1 87 ? -4.474 -8.532 -4.236 1.00 98.62 87 PHE A CA 1
ATOM 693 C C . PHE A 1 87 ? -3.742 -8.758 -2.914 1.00 98.62 87 PHE A C 1
ATOM 695 O O . PHE A 1 87 ? -3.937 -8.004 -1.963 1.00 98.62 87 PHE A O 1
ATOM 702 N N . THR A 1 88 ? -2.881 -9.767 -2.863 1.00 98.56 88 THR A N 1
ATOM 703 C CA . THR A 1 88 ? -2.005 -10.054 -1.724 1.00 98.56 88 THR A CA 1
ATOM 704 C C . THR A 1 88 ? -0.554 -10.043 -2.185 1.00 98.56 88 THR A C 1
ATOM 706 O O . THR A 1 88 ? -0.221 -10.676 -3.181 1.00 98.56 88 THR A O 1
ATOM 709 N N . VAL A 1 89 ? 0.298 -9.316 -1.464 1.00 98.06 89 VAL A N 1
ATOM 710 C CA . VAL A 1 89 ? 1.754 -9.255 -1.668 1.00 98.06 89 VAL A CA 1
ATOM 711 C C . VAL A 1 89 ? 2.400 -9.289 -0.286 1.00 98.06 89 VAL A C 1
ATOM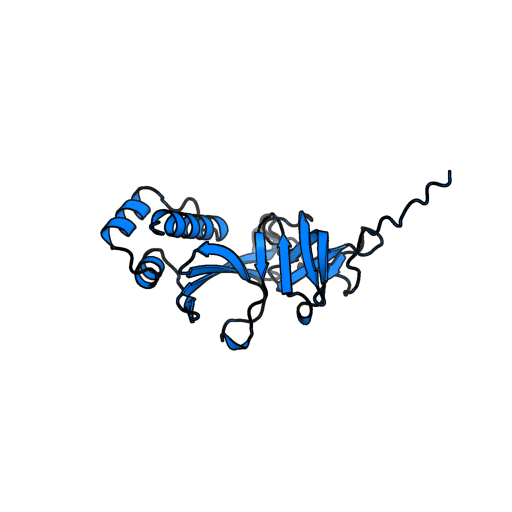 713 O O . VAL A 1 89 ? 1.981 -8.529 0.588 1.00 98.06 89 VAL A O 1
ATOM 716 N N . TYR A 1 90 ? 3.383 -10.170 -0.086 1.00 96.75 90 TYR A N 1
ATOM 717 C CA . TYR A 1 90 ? 4.018 -10.421 1.219 1.00 96.75 90 TYR A CA 1
ATOM 718 C C . TYR A 1 90 ? 3.005 -10.599 2.367 1.00 96.75 90 TYR A C 1
ATOM 720 O O . TYR A 1 90 ? 3.050 -9.891 3.371 1.00 96.75 90 TYR A O 1
ATOM 728 N N . ASP A 1 91 ? 2.030 -11.493 2.173 1.00 95.44 91 ASP A N 1
ATOM 729 C CA . ASP A 1 91 ? 0.940 -11.800 3.118 1.00 95.44 91 ASP A CA 1
ATOM 730 C C . ASP A 1 91 ? 0.017 -10.622 3.495 1.00 95.44 91 ASP A C 1
ATOM 732 O O . ASP A 1 91 ? -0.944 -10.788 4.251 1.00 95.44 91 ASP A O 1
ATOM 736 N N . GLN A 1 92 ? 0.236 -9.430 2.934 1.00 98.25 92 GLN A N 1
ATOM 737 C CA . GLN A 1 92 ? -0.623 -8.275 3.138 1.00 98.25 92 GLN A CA 1
ATOM 738 C C . GLN A 1 92 ? -1.662 -8.184 2.023 1.00 98.25 92 GLN A C 1
ATOM 740 O O . GLN A 1 92 ? -1.334 -8.008 0.849 1.00 98.25 92 GLN A O 1
ATOM 745 N N . THR A 1 93 ? -2.943 -8.232 2.394 1.00 98.56 93 THR A N 1
ATOM 746 C CA . THR A 1 93 ? -4.040 -7.968 1.458 1.00 98.56 93 THR A CA 1
ATOM 747 C C . THR A 1 93 ? -4.216 -6.470 1.237 1.00 98.56 93 THR A C 1
ATOM 749 O O . THR A 1 93 ? -4.432 -5.707 2.185 1.00 98.56 93 THR A O 1
ATOM 752 N N . PHE A 1 94 ? -4.214 -6.072 -0.024 1.00 98.75 94 PHE A N 1
ATOM 753 C CA . PHE A 1 94 ? -4.564 -4.754 -0.517 1.00 98.75 94 PHE A CA 1
ATOM 754 C C . PHE A 1 94 ? -5.927 -4.806 -1.199 1.00 98.75 94 PHE A C 1
ATOM 756 O O . PHE A 1 94 ? -6.250 -5.749 -1.921 1.00 98.75 94 PHE A O 1
ATOM 763 N N . VAL A 1 95 ? -6.745 -3.788 -0.963 1.00 98.44 95 VAL A N 1
ATOM 764 C CA . VAL A 1 95 ? -8.083 -3.664 -1.542 1.00 98.44 95 VAL A CA 1
ATOM 765 C C . VAL A 1 95 ? -8.241 -2.309 -2.204 1.00 98.44 95 VAL A C 1
ATOM 767 O O . VAL A 1 95 ? -7.716 -1.299 -1.726 1.00 98.44 95 VAL A O 1
ATOM 770 N N . LYS A 1 96 ? -9.002 -2.279 -3.291 1.00 96.88 96 LYS A N 1
ATOM 771 C CA . LYS A 1 96 ? -9.480 -1.038 -3.881 1.00 96.88 96 LYS A CA 1
ATOM 772 C C . LYS A 1 96 ? -10.758 -0.611 -3.172 1.00 96.88 96 LYS A C 1
ATOM 774 O O . LYS A 1 96 ? -11.726 -1.367 -3.103 1.00 96.88 96 LYS A O 1
ATOM 779 N N . LEU A 1 97 ? -10.758 0.595 -2.617 1.00 93.88 97 LEU A N 1
ATOM 780 C CA . LEU A 1 97 ? -11.933 1.149 -1.950 1.00 93.88 97 LEU A CA 1
ATOM 781 C C . LEU A 1 97 ? -12.790 1.952 -2.946 1.00 93.88 97 LEU A C 1
ATOM 783 O O . LEU A 1 97 ? -12.233 2.573 -3.852 1.00 93.88 97 LEU A O 1
ATOM 787 N N . PRO A 1 98 ? -14.131 1.959 -2.806 1.00 90.12 98 PRO A N 1
ATOM 788 C CA . PRO A 1 98 ? -15.003 2.744 -3.677 1.00 90.12 98 PRO A CA 1
ATOM 789 C C . PRO A 1 98 ? -14.698 4.248 -3.651 1.00 90.12 98 PRO A C 1
ATOM 791 O O . PRO A 1 98 ? -14.608 4.849 -2.579 1.00 90.12 98 PRO A O 1
ATOM 794 N N . ASP A 1 99 ? -14.669 4.877 -4.831 1.00 87.00 99 ASP A N 1
ATOM 795 C CA . ASP A 1 99 ? -14.478 6.330 -4.993 1.00 87.00 99 ASP A CA 1
ATOM 796 C C . ASP A 1 99 ? -15.520 7.158 -4.209 1.00 87.00 99 ASP A C 1
ATOM 798 O O . ASP A 1 99 ? -15.240 8.270 -3.761 1.00 87.00 99 ASP A O 1
ATOM 802 N N . SER A 1 100 ? -16.722 6.609 -3.995 1.00 86.50 100 SER A N 1
ATOM 803 C CA . SER A 1 100 ? -17.818 7.262 -3.265 1.00 86.50 100 SER A CA 1
ATOM 804 C C . SER A 1 100 ? -17.507 7.556 -1.794 1.00 86.50 100 SER A C 1
ATOM 806 O O . SER A 1 100 ? -18.268 8.268 -1.145 1.00 86.50 100 SER A O 1
ATOM 808 N N . LEU A 1 101 ? -16.420 7.003 -1.252 1.00 87.25 101 LEU A N 1
ATOM 809 C CA . LEU A 1 101 ? -15.997 7.208 0.133 1.00 87.25 101 LEU A CA 1
ATOM 810 C C . LEU A 1 101 ? -15.200 8.505 0.338 1.00 87.25 101 LEU A C 1
ATOM 812 O O . LEU A 1 101 ? -14.861 8.826 1.474 1.00 87.25 101 LEU A O 1
ATOM 816 N N . GLY A 1 102 ? -14.875 9.241 -0.733 1.00 87.31 102 GLY A N 1
ATOM 817 C CA . GLY A 1 102 ? -14.117 10.497 -0.645 1.00 87.31 102 GLY A CA 1
ATOM 818 C C . GLY A 1 102 ? -12.653 10.321 -0.223 1.00 87.31 102 GLY A C 1
ATOM 819 O O . GLY A 1 102 ? -11.996 11.290 0.153 1.00 87.31 102 GLY A O 1
ATOM 820 N N . LEU A 1 103 ? -12.141 9.090 -0.273 1.00 92.81 103 LEU A N 1
ATOM 821 C CA . LEU A 1 103 ? -10.742 8.771 -0.017 1.00 92.81 103 LEU A CA 1
ATOM 822 C C . LEU A 1 103 ? -9.891 8.982 -1.281 1.00 92.81 103 LEU A C 1
ATOM 824 O O . LEU A 1 103 ? -10.419 8.901 -2.395 1.00 92.81 103 LEU A O 1
ATOM 828 N N . PRO A 1 104 ? -8.573 9.225 -1.142 1.00 94.06 104 PRO A N 1
ATOM 829 C CA . PRO A 1 104 ? -7.658 9.182 -2.276 1.00 94.06 104 PRO A CA 1
ATOM 830 C C . PRO A 1 104 ? -7.810 7.887 -3.086 1.00 94.06 104 PRO A C 1
ATOM 832 O O . PRO A 1 104 ? -7.956 6.802 -2.531 1.00 94.06 104 PRO A O 1
ATOM 835 N N . LYS A 1 105 ? -7.761 7.983 -4.415 1.00 94.69 105 LYS A N 1
ATOM 836 C CA . LYS A 1 105 ? -7.828 6.789 -5.263 1.00 94.69 105 LYS A CA 1
ATOM 837 C C . LYS A 1 105 ? -6.618 5.892 -5.032 1.00 94.69 105 LYS A C 1
ATOM 839 O O . LYS A 1 105 ? -5.513 6.400 -4.853 1.00 94.69 105 LYS A O 1
ATOM 844 N N . GLY A 1 106 ? -6.839 4.583 -5.135 1.00 95.56 106 GLY A N 1
ATOM 845 C CA . GLY A 1 106 ? -5.783 3.580 -5.168 1.00 95.56 106 GLY A CA 1
ATOM 846 C C . GLY A 1 106 ? -6.014 2.413 -4.219 1.00 95.56 106 GLY A C 1
ATOM 847 O O . GLY A 1 106 ? -7.146 2.163 -3.796 1.00 95.56 106 GLY A O 1
ATOM 848 N N . PHE A 1 107 ? -4.939 1.693 -3.900 1.00 98.31 107 PHE A N 1
ATOM 849 C CA . PHE A 1 107 ? -5.015 0.519 -3.037 1.00 98.31 107 PHE A CA 1
ATOM 850 C C . PHE A 1 107 ? -4.724 0.836 -1.567 1.00 98.31 107 PHE A C 1
ATOM 852 O O . PHE A 1 107 ? -3.954 1.738 -1.225 1.00 98.31 107 PHE A O 1
ATOM 859 N N . TYR A 1 108 ? -5.384 0.073 -0.700 1.00 98.44 108 TYR A N 1
ATOM 860 C CA . TYR A 1 108 ? -5.321 0.186 0.751 1.00 98.44 108 TYR A CA 1
ATOM 861 C C . TYR A 1 108 ? -5.010 -1.182 1.347 1.00 98.44 108 TYR A C 1
ATOM 863 O O . TYR A 1 108 ? -5.754 -2.136 1.123 1.00 98.44 108 TYR A O 1
ATOM 871 N N . ALA A 1 109 ? -3.945 -1.279 2.134 1.00 98.62 109 ALA A N 1
ATOM 872 C CA . ALA A 1 109 ? -3.666 -2.448 2.952 1.00 98.62 109 ALA A CA 1
ATOM 873 C C . ALA A 1 109 ? -4.764 -2.587 4.013 1.00 98.62 109 ALA A C 1
ATOM 875 O O . ALA A 1 109 ? -5.020 -1.651 4.771 1.00 98.62 109 ALA A O 1
ATOM 876 N N . ARG A 1 110 ? -5.430 -3.740 4.075 1.00 98.38 110 ARG A N 1
ATOM 877 C CA . ARG A 1 110 ? -6.388 -4.065 5.139 1.00 98.38 110 ARG A CA 1
ATOM 878 C C . ARG A 1 110 ? -5.633 -4.728 6.286 1.00 98.38 110 ARG A C 1
ATOM 880 O O . ARG A 1 110 ? -5.271 -5.896 6.192 1.00 98.38 110 ARG A O 1
ATOM 887 N N . ILE A 1 111 ? -5.388 -3.978 7.355 1.00 98.06 111 ILE A N 1
ATOM 888 C CA . ILE A 1 111 ? -4.496 -4.388 8.448 1.00 98.06 111 ILE A CA 1
ATOM 889 C C . ILE A 1 111 ? -5.216 -5.247 9.492 1.00 98.06 111 ILE A C 1
ATOM 891 O O . ILE A 1 111 ? -4.657 -6.209 10.025 1.00 98.06 111 ILE A O 1
ATOM 895 N N . LEU A 1 112 ? -6.459 -4.887 9.813 1.00 96.06 112 LEU A N 1
ATOM 896 C CA . LEU A 1 112 ? -7.273 -5.592 10.799 1.00 96.06 112 LEU A CA 1
ATOM 897 C C . LEU A 1 112 ? -8.756 -5.387 10.505 1.00 96.06 112 LEU A C 1
ATOM 899 O O . LEU A 1 112 ? -9.192 -4.254 10.316 1.00 96.06 112 LEU A O 1
ATOM 903 N N . THR A 1 113 ? -9.534 -6.465 10.549 1.00 94.94 113 THR A N 1
ATOM 904 C CA . THR A 1 113 ? -11.000 -6.423 10.531 1.00 94.94 113 THR A CA 1
ATOM 905 C C . THR A 1 113 ? 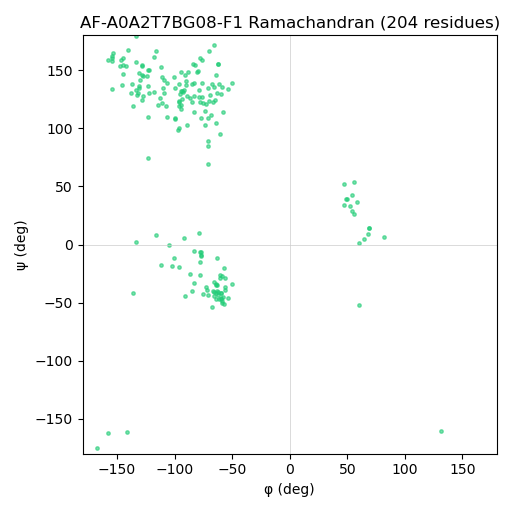-11.523 -6.942 11.862 1.00 94.94 113 THR A C 1
ATOM 907 O O . THR A 1 113 ? -11.258 -8.084 12.230 1.00 94.94 113 THR A O 1
ATOM 910 N N . ALA A 1 114 ? -12.261 -6.096 12.572 1.00 91.56 114 ALA A N 1
ATOM 911 C CA . ALA A 1 114 ? -12.977 -6.409 13.800 1.00 91.56 114 ALA A CA 1
ATOM 912 C C . ALA A 1 114 ? -14.494 -6.236 13.568 1.00 91.56 114 ALA A C 1
ATOM 914 O O . ALA A 1 114 ? -14.886 -5.642 12.560 1.00 91.56 114 ALA A O 1
ATOM 915 N N . PRO A 1 115 ? -15.364 -6.723 14.474 1.00 89.19 115 PRO A N 1
ATOM 916 C CA . PRO A 1 115 ? -16.813 -6.566 14.322 1.00 89.19 115 PRO A CA 1
ATOM 917 C C . PRO A 1 115 ? -17.274 -5.107 14.184 1.00 89.19 115 PRO A C 1
ATOM 919 O O . PRO A 1 115 ? -18.152 -4.818 13.379 1.00 89.19 115 PRO A O 1
ATOM 922 N N . GLU A 1 116 ? -16.664 -4.190 14.939 1.00 90.50 116 GLU A N 1
ATOM 923 C CA . GLU A 1 116 ? -17.085 -2.781 14.996 1.00 90.50 116 GLU A CA 1
ATOM 924 C C . GLU A 1 116 ? -16.297 -1.864 14.054 1.00 90.50 116 GLU A C 1
ATOM 926 O O . GLU A 1 116 ? -16.741 -0.761 13.735 1.00 90.50 116 GLU A O 1
ATOM 931 N N . TYR A 1 117 ? -15.118 -2.295 13.598 1.00 93.62 117 TYR A N 1
ATOM 932 C CA . TYR A 1 117 ? -14.251 -1.443 12.797 1.00 93.62 117 TYR A CA 1
ATOM 933 C C . TYR A 1 117 ? -13.310 -2.213 11.875 1.00 93.62 117 TYR A C 1
ATOM 935 O O . TYR A 1 117 ? -13.035 -3.399 12.042 1.00 93.62 117 TYR A O 1
ATOM 943 N N . THR A 1 118 ? -12.762 -1.525 10.877 1.00 95.75 118 THR A N 1
ATOM 944 C CA . THR A 1 118 ? -11.674 -2.055 10.044 1.00 95.75 118 THR A CA 1
ATOM 945 C C . THR A 1 118 ? -10.567 -1.023 9.905 1.00 95.75 118 THR A C 1
ATOM 947 O O . THR A 1 118 ? -10.828 0.122 9.547 1.00 95.75 118 THR A O 1
ATOM 950 N N . TYR A 1 119 ? -9.334 -1.432 10.182 1.00 97.44 119 TYR A N 1
ATOM 951 C CA . TYR A 1 119 ? -8.141 -0.605 10.050 1.00 97.44 119 TYR A CA 1
ATOM 952 C C . TYR A 1 119 ? -7.505 -0.817 8.672 1.00 97.44 119 TYR A C 1
ATOM 954 O O . TYR A 1 119 ? -7.203 -1.949 8.280 1.00 97.44 119 TYR A O 1
ATOM 962 N N . TYR A 1 120 ? -7.309 0.285 7.952 1.00 98.31 120 TYR A N 1
ATOM 963 C CA . TYR A 1 120 ? -6.664 0.346 6.650 1.00 98.31 120 TYR A CA 1
ATOM 964 C C . TYR A 1 120 ? -5.452 1.273 6.675 1.00 98.31 120 TYR A C 1
ATOM 966 O O . TYR A 1 120 ? -5.447 2.286 7.374 1.00 98.31 120 TYR A O 1
ATOM 974 N N . VAL A 1 121 ? -4.469 0.975 5.832 1.00 98.31 121 VAL A N 1
ATOM 975 C CA . VAL A 1 121 ? -3.313 1.844 5.598 1.00 98.31 121 VAL A CA 1
ATOM 976 C C . VAL A 1 121 ? -3.105 2.027 4.108 1.00 98.31 121 VAL A C 1
ATOM 978 O O . VAL A 1 121 ? -3.142 1.069 3.340 1.00 98.31 121 VAL A O 1
ATOM 981 N N . ARG A 1 122 ? -2.866 3.264 3.684 1.00 97.94 122 ARG A N 1
ATOM 982 C CA . ARG A 1 122 ? -2.372 3.554 2.338 1.00 97.94 122 ARG A CA 1
ATOM 983 C C . ARG A 1 122 ? -0.871 3.783 2.409 1.00 97.94 122 ARG A C 1
ATOM 985 O O . ARG A 1 122 ? -0.444 4.815 2.920 1.00 97.94 122 ARG A O 1
ATOM 992 N N . TYR A 1 123 ? -0.096 2.834 1.897 1.00 98.00 123 TYR A N 1
ATOM 993 C CA . TYR A 1 123 ? 1.340 3.001 1.691 1.00 98.00 123 TYR A CA 1
ATOM 994 C C . TYR A 1 123 ? 1.585 3.682 0.348 1.00 98.00 123 TYR A C 1
ATOM 996 O O . TYR A 1 123 ? 0.939 3.348 -0.642 1.00 98.00 123 TYR A O 1
ATOM 1004 N N . THR A 1 124 ? 2.518 4.624 0.309 1.00 97.44 124 THR A N 1
ATOM 1005 C CA . THR A 1 124 ? 2.967 5.269 -0.932 1.00 97.44 124 THR A CA 1
ATOM 1006 C C . THR A 1 124 ? 4.452 5.567 -0.839 1.00 97.44 124 THR A C 1
ATOM 1008 O O . THR A 1 124 ? 4.971 5.777 0.257 1.00 97.44 124 THR A O 1
ATOM 1011 N N . LYS A 1 125 ? 5.131 5.645 -1.978 1.00 97.44 125 LYS A N 1
ATOM 1012 C CA . LYS A 1 125 ? 6.507 6.140 -2.043 1.00 97.44 125 LYS A CA 1
ATOM 1013 C C . LYS A 1 125 ? 6.599 7.317 -3.002 1.00 97.44 125 LYS A C 1
ATOM 1015 O O . LYS A 1 125 ? 5.839 7.406 -3.957 1.00 97.44 125 LYS A O 1
ATOM 1020 N N . SER A 1 126 ? 7.531 8.226 -2.757 1.00 97.38 126 SER A N 1
ATOM 1021 C CA . SER A 1 126 ? 7.873 9.289 -3.708 1.00 97.38 126 SER A CA 1
ATOM 1022 C C . SER A 1 126 ? 9.356 9.240 -4.025 1.00 97.38 126 SER A C 1
ATOM 1024 O O . SER A 1 126 ? 10.155 8.952 -3.135 1.00 97.38 126 SER A O 1
ATOM 1026 N N . ILE A 1 127 ? 9.725 9.561 -5.262 1.00 97.50 127 ILE A N 1
ATOM 1027 C CA . ILE A 1 127 ? 11.117 9.543 -5.712 1.00 97.50 127 ILE A CA 1
ATOM 1028 C C . ILE A 1 127 ? 11.555 10.978 -6.002 1.00 97.50 127 ILE A C 1
ATOM 1030 O O . ILE A 1 127 ? 10.898 11.704 -6.746 1.00 97.50 127 ILE A O 1
ATOM 1034 N N . SER A 1 128 ? 12.652 11.403 -5.382 1.00 96.94 128 SER A N 1
ATOM 1035 C CA . SER A 1 128 ? 13.357 12.630 -5.750 1.00 96.94 128 SER A CA 1
ATOM 1036 C C . SER A 1 128 ? 14.504 12.265 -6.680 1.00 96.94 128 SER A C 1
ATOM 1038 O O . SER A 1 128 ? 15.384 11.508 -6.281 1.00 96.94 128 SER A O 1
ATOM 1040 N N . HIS A 1 129 ? 14.485 12.795 -7.900 1.00 96.56 129 HIS A N 1
ATOM 1041 C CA . HIS A 1 129 ? 15.497 12.495 -8.907 1.00 96.56 129 HIS A CA 1
ATOM 1042 C C . HIS A 1 129 ? 16.692 13.434 -8.821 1.00 96.56 129 HIS A C 1
ATOM 1044 O O . HIS A 1 129 ? 16.535 14.614 -8.502 1.00 96.56 129 HIS A O 1
ATOM 1050 N N . GLN A 1 130 ? 17.868 12.916 -9.177 1.00 94.12 130 GLN A N 1
ATOM 1051 C CA . GLN A 1 130 ? 19.100 13.701 -9.313 1.00 94.12 130 GLN A CA 1
ATOM 1052 C C . GLN A 1 130 ? 19.440 14.516 -8.052 1.00 94.12 130 GLN A C 1
ATOM 1054 O O . GLN A 1 130 ? 19.862 15.672 -8.124 1.00 94.12 130 GLN A O 1
ATOM 1059 N N . VAL A 1 131 ? 19.279 13.911 -6.876 1.00 95.81 131 VAL A N 1
ATOM 1060 C CA . VAL A 1 131 ? 19.703 14.511 -5.609 1.00 95.81 131 VAL A CA 1
ATOM 1061 C C . VAL A 1 131 ? 21.215 14.345 -5.479 1.00 95.81 131 VAL A C 1
ATOM 1063 O O . VAL A 1 131 ? 21.727 13.229 -5.547 1.00 95.81 131 VAL A O 1
ATOM 1066 N N . TYR A 1 132 ? 21.941 15.452 -5.317 1.00 94.88 132 TYR A N 1
ATOM 1067 C CA . TYR A 1 132 ? 23.394 15.424 -5.146 1.00 94.88 132 TYR A CA 1
ATOM 1068 C C . TYR A 1 132 ? 23.766 15.140 -3.686 1.00 94.88 132 TYR A C 1
ATOM 1070 O O . TYR A 1 132 ? 23.502 15.966 -2.810 1.00 94.88 132 TYR A O 1
ATOM 1078 N N . MET A 1 133 ? 24.381 13.987 -3.427 1.00 90.81 133 MET A N 1
ATOM 1079 C CA . MET A 1 133 ? 24.819 13.533 -2.099 1.00 90.81 133 MET A CA 1
ATOM 1080 C C . MET A 1 133 ? 26.124 12.749 -2.247 1.00 90.81 133 MET A C 1
ATOM 1082 O O . MET A 1 133 ? 26.341 12.116 -3.273 1.00 90.81 133 MET A O 1
ATOM 1086 N N . ASP A 1 134 ? 27.026 12.821 -1.269 1.00 88.75 134 ASP A N 1
ATOM 1087 C CA . ASP A 1 134 ? 28.282 12.047 -1.246 1.00 88.75 134 ASP A CA 1
ATOM 1088 C C . ASP A 1 134 ? 29.096 12.065 -2.560 1.00 88.75 134 ASP A C 1
ATOM 1090 O O . ASP A 1 134 ? 29.740 11.089 -2.938 1.00 88.75 134 ASP A O 1
ATOM 1094 N N . GLY A 1 135 ? 29.070 13.192 -3.281 1.00 92.38 135 GLY A N 1
ATOM 1095 C CA . GLY A 1 135 ? 29.826 13.376 -4.522 1.00 92.38 135 GLY A CA 1
ATOM 1096 C C . GLY A 1 135 ? 29.191 12.792 -5.791 1.00 92.38 135 GLY A C 1
ATOM 1097 O O . GLY A 1 135 ? 29.835 12.820 -6.839 1.00 92.38 135 GLY A O 1
ATOM 1098 N N . ALA A 1 136 ? 27.955 12.285 -5.738 1.00 93.50 136 ALA A N 1
ATOM 1099 C CA . ALA A 1 136 ? 27.238 11.737 -6.892 1.00 93.50 136 ALA A CA 1
ATOM 1100 C C . ALA A 1 136 ? 25.746 12.119 -6.895 1.00 93.50 136 ALA A C 1
ATOM 1102 O O . ALA A 1 136 ? 25.209 12.637 -5.917 1.00 93.50 136 ALA A O 1
ATOM 1103 N N . PHE A 1 137 ? 25.076 11.883 -8.025 1.00 95.06 137 PHE A N 1
ATOM 1104 C CA . PHE A 1 137 ? 23.630 12.059 -8.158 1.00 95.06 137 PHE A CA 1
ATOM 1105 C C . PHE A 1 137 ? 22.900 10.739 -7.916 1.00 95.06 137 PHE A C 1
ATOM 1107 O O . PHE A 1 137 ? 23.254 9.721 -8.516 1.00 95.06 137 PHE A O 1
ATOM 1114 N N . TYR A 1 138 ? 21.857 10.792 -7.090 1.00 96.12 138 TYR A N 1
ATOM 1115 C CA . TYR A 1 138 ? 21.026 9.647 -6.736 1.00 96.12 138 TYR A CA 1
ATOM 1116 C C . TYR A 1 138 ? 19.539 9.927 -6.946 1.00 96.12 138 TYR A C 1
ATOM 1118 O O . TYR A 1 138 ? 19.078 11.065 -6.840 1.00 96.12 138 TYR A O 1
ATOM 1126 N N . ASP A 1 139 ? 18.787 8.856 -7.167 1.00 96.44 139 ASP A N 1
ATOM 1127 C CA . ASP A 1 139 ? 17.362 8.816 -6.879 1.00 96.44 139 ASP A CA 1
ATOM 1128 C C . ASP A 1 139 ? 17.174 8.496 -5.388 1.00 96.44 139 ASP A C 1
ATOM 1130 O O . ASP A 1 139 ? 17.737 7.531 -4.862 1.00 96.44 139 ASP A O 1
ATOM 1134 N N . VAL A 1 140 ? 16.388 9.316 -4.689 1.00 96.44 140 VAL A N 1
ATOM 1135 C CA . VAL A 1 140 ? 16.097 9.151 -3.258 1.00 96.44 140 VAL A CA 1
ATOM 1136 C C . VAL A 1 140 ? 14.639 8.758 -3.086 1.00 96.44 140 VAL A C 1
ATOM 1138 O O . VAL A 1 140 ? 13.735 9.486 -3.502 1.00 96.44 140 VAL A O 1
ATOM 1141 N N . VAL A 1 141 ? 14.419 7.603 -2.462 1.00 96.44 141 VAL A N 1
ATOM 1142 C CA . VAL A 1 141 ? 13.088 7.042 -2.222 1.00 96.44 141 VAL A CA 1
ATOM 1143 C C . VAL A 1 141 ? 12.616 7.402 -0.816 1.00 96.44 141 VAL A C 1
ATOM 1145 O O . VAL A 1 141 ? 13.256 7.059 0.183 1.00 96.44 141 VAL A O 1
ATOM 1148 N N . HIS A 1 142 ? 11.457 8.051 -0.747 1.00 95.50 142 HIS A N 1
ATOM 1149 C CA . HIS A 1 142 ? 10.806 8.451 0.498 1.00 95.50 142 HIS A CA 1
ATOM 1150 C C . HIS A 1 142 ? 9.561 7.609 0.734 1.00 95.50 142 HIS A C 1
ATOM 1152 O O . HIS A 1 142 ? 8.723 7.479 -0.160 1.00 95.50 142 HIS A O 1
ATOM 1158 N N . ASP A 1 143 ? 9.444 7.067 1.939 1.00 94.56 143 ASP A N 1
ATOM 1159 C CA . ASP A 1 143 ? 8.331 6.227 2.362 1.00 94.56 143 ASP A CA 1
ATOM 1160 C C . ASP A 1 143 ? 7.260 7.080 3.053 1.00 94.56 143 ASP A C 1
ATOM 1162 O O . ASP A 1 143 ? 7.562 7.872 3.944 1.00 94.56 143 ASP A O 1
ATOM 1166 N N . HIS A 1 144 ? 5.998 6.901 2.666 1.00 95.38 144 HIS A N 1
ATOM 1167 C CA . HIS A 1 144 ? 4.853 7.585 3.269 1.00 95.38 144 HIS A CA 1
ATOM 1168 C C . HIS A 1 144 ? 3.757 6.576 3.603 1.00 95.38 144 HIS A C 1
ATOM 1170 O O . HIS A 1 144 ? 3.550 5.592 2.887 1.00 95.38 144 HIS A O 1
ATOM 1176 N N . HIS A 1 145 ? 3.009 6.847 4.668 1.00 96.19 145 HIS A N 1
ATOM 1177 C CA . HIS A 1 145 ? 1.815 6.083 5.000 1.00 96.19 145 HIS A CA 1
ATOM 1178 C C . HIS A 1 145 ? 0.714 6.984 5.548 1.00 96.19 145 HIS A C 1
ATOM 1180 O O . HIS A 1 145 ? 0.971 8.054 6.102 1.00 96.19 145 HIS A O 1
ATOM 1186 N N . TYR A 1 146 ? -0.521 6.531 5.366 1.00 97.25 146 TYR A N 1
ATOM 1187 C CA . TYR A 1 146 ? -1.712 7.206 5.854 1.00 97.25 146 TYR A CA 1
ATOM 1188 C C . TYR A 1 146 ? -2.651 6.177 6.466 1.00 97.25 146 TYR A C 1
ATOM 1190 O O . TYR A 1 146 ? -3.113 5.265 5.773 1.00 97.25 146 TYR A O 1
ATOM 1198 N N . ASP A 1 147 ? -2.931 6.340 7.753 1.00 97.69 147 ASP A N 1
ATOM 1199 C CA . ASP A 1 147 ? -3.786 5.444 8.517 1.00 97.69 147 ASP A CA 1
ATOM 1200 C C . ASP A 1 147 ? -5.248 5.877 8.476 1.00 97.69 147 ASP A C 1
ATOM 1202 O O . ASP A 1 147 ? -5.578 7.060 8.628 1.00 97.69 147 ASP A O 1
ATOM 1206 N N . TYR A 1 148 ? -6.133 4.896 8.308 1.00 97.56 148 TYR A N 1
ATOM 1207 C CA . TYR A 1 148 ? -7.575 5.092 8.270 1.00 97.56 148 TYR A CA 1
ATOM 1208 C C . TYR A 1 148 ? -8.285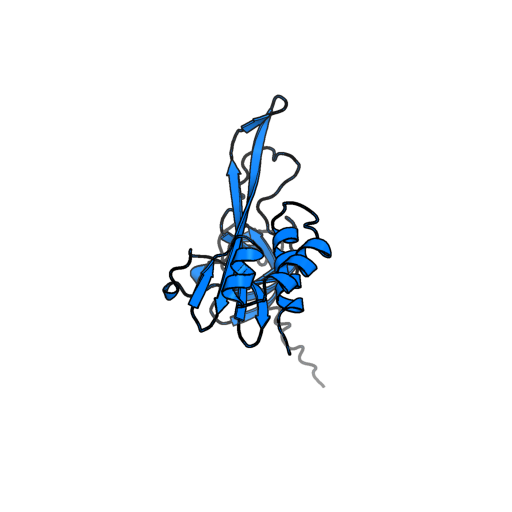 4.017 9.075 1.00 97.56 148 TYR A C 1
ATOM 1210 O O . TYR A 1 148 ? -7.983 2.833 8.955 1.00 97.56 148 TYR A O 1
ATOM 1218 N N . ILE A 1 149 ? -9.303 4.398 9.834 1.00 96.19 149 ILE A N 1
ATOM 1219 C CA . ILE A 1 149 ? -10.206 3.454 10.480 1.00 96.19 149 ILE A CA 1
ATOM 1220 C C . ILE A 1 149 ? -11.619 3.645 9.948 1.00 96.19 149 ILE A C 1
ATOM 1222 O O . ILE A 1 149 ? -12.115 4.766 9.839 1.00 96.19 149 ILE A O 1
ATOM 1226 N N . LYS A 1 150 ? -12.253 2.537 9.573 1.00 95.38 150 LYS A N 1
ATOM 1227 C CA . LYS A 1 150 ? -13.659 2.494 9.197 1.00 95.38 150 LYS A CA 1
ATOM 1228 C C . LYS A 1 150 ? -14.476 2.103 10.425 1.00 95.38 150 LYS A C 1
ATOM 1230 O O . LYS A 1 150 ? -14.307 0.979 10.883 1.00 95.38 150 LYS A O 1
ATOM 1235 N N . VAL A 1 151 ? -15.350 2.982 10.908 1.00 91.25 151 VAL A N 1
ATOM 1236 C CA . VAL A 1 151 ? -16.285 2.760 12.032 1.00 91.25 151 VAL A CA 1
ATOM 1237 C C . VAL A 1 151 ? -17.671 3.209 11.570 1.00 91.25 151 VAL A C 1
ATOM 1239 O O . VAL A 1 151 ? -17.769 4.222 10.885 1.00 91.25 151 VAL A O 1
ATOM 1242 N N . ASP A 1 152 ? -18.734 2.450 11.854 1.00 86.75 152 ASP A N 1
ATOM 1243 C CA . ASP A 1 152 ? -20.120 2.803 11.475 1.00 86.75 152 ASP A CA 1
ATOM 1244 C C . ASP A 1 152 ? -20.294 3.222 9.998 1.00 86.75 152 ASP A C 1
ATOM 1246 O O . ASP A 1 152 ? -21.031 4.144 9.654 1.00 86.75 152 ASP A O 1
ATOM 1250 N N . ASN A 1 153 ? -19.587 2.534 9.093 1.00 84.25 153 ASN A N 1
ATOM 1251 C CA . ASN A 1 153 ? -19.510 2.836 7.656 1.00 84.25 153 ASN A CA 1
ATOM 1252 C C . ASN A 1 153 ? -18.859 4.171 7.249 1.00 84.25 153 ASN A C 1
ATOM 1254 O O . ASN A 1 153 ? -18.775 4.441 6.050 1.00 84.25 153 ASN A O 1
ATOM 1258 N N . ALA A 1 154 ? -18.308 4.939 8.184 1.00 91.56 154 ALA A N 1
ATOM 1259 C CA . ALA A 1 154 ? -17.517 6.133 7.912 1.00 91.56 154 ALA A CA 1
ATOM 1260 C C . ALA A 1 154 ? -16.014 5.844 8.027 1.00 91.56 154 ALA A C 1
ATOM 1262 O O . ALA A 1 154 ? -15.584 5.050 8.859 1.00 91.56 154 ALA A O 1
ATOM 1263 N N . PHE A 1 155 ? -15.208 6.484 7.177 1.00 95.19 155 PHE A N 1
ATOM 1264 C CA . PHE A 1 155 ? -13.749 6.415 7.247 1.00 95.19 155 PHE A CA 1
ATOM 1265 C C . PHE A 1 155 ? -13.193 7.652 7.946 1.00 95.19 155 PHE A C 1
ATOM 1267 O O . PHE A 1 155 ? -13.560 8.780 7.619 1.00 95.19 155 PHE A O 1
ATOM 1274 N N . HIS A 1 156 ? -12.256 7.432 8.860 1.00 95.50 156 HIS A N 1
ATOM 1275 C CA . HIS A 1 156 ? -11.583 8.476 9.621 1.00 95.50 156 HIS A CA 1
ATOM 1276 C C . HIS A 1 156 ? -10.077 8.299 9.493 1.00 95.50 156 HIS A C 1
ATOM 1278 O O . HIS A 1 156 ? -9.566 7.209 9.744 1.00 95.50 156 HIS A O 1
ATOM 1284 N N . SER A 1 157 ? -9.360 9.356 9.114 1.00 96.31 157 SER A N 1
ATOM 1285 C CA . SER A 1 157 ? -7.900 9.348 9.172 1.00 96.31 157 SER A CA 1
ATOM 1286 C C . SER A 1 157 ? -7.417 9.620 10.594 1.00 96.31 157 SER A C 1
ATOM 1288 O O . SER A 1 157 ? -8.060 10.341 11.360 1.00 96.31 157 SER A O 1
ATOM 1290 N N . PHE A 1 158 ? -6.272 9.051 10.952 1.00 97.06 158 PHE A N 1
ATOM 1291 C CA . PHE A 1 158 ? -5.626 9.294 12.238 1.00 97.06 158 PHE A CA 1
ATOM 1292 C C . PHE A 1 158 ? -4.105 9.292 12.074 1.00 97.06 158 PHE A C 1
ATOM 1294 O O . PHE A 1 158 ? -3.591 8.821 11.064 1.00 97.06 158 PHE A O 1
ATOM 1301 N N . LYS A 1 159 ? -3.376 9.883 13.028 1.00 95.12 159 LYS A N 1
ATOM 1302 C CA . LYS A 1 159 ? -1.903 9.983 12.959 1.00 95.12 159 LYS A CA 1
ATOM 1303 C C . LYS A 1 159 ? -1.209 9.606 14.262 1.00 95.12 159 LYS A C 1
ATOM 1305 O O . LYS A 1 159 ? 0.005 9.738 14.382 1.00 95.12 159 LYS A O 1
ATOM 1310 N N . SER A 1 160 ? -1.975 9.205 15.272 1.00 93.88 160 SER A N 1
ATOM 1311 C CA . SER A 1 160 ? -1.441 8.879 16.584 1.00 93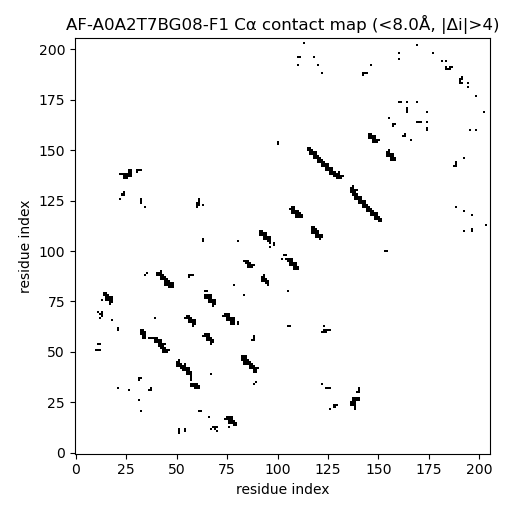.88 160 SER A CA 1
ATOM 1312 C C . SER A 1 160 ? -2.339 7.904 17.339 1.00 93.88 160 SER A C 1
ATOM 1314 O O . SER A 1 160 ? -3.544 7.818 17.099 1.00 93.88 160 SER A O 1
ATOM 1316 N N . LEU A 1 161 ? -1.765 7.235 18.345 1.00 93.69 161 LEU A N 1
ATOM 1317 C CA . LEU A 1 161 ? -2.528 6.422 19.301 1.00 93.69 161 LEU A CA 1
ATOM 1318 C C . LEU A 1 161 ? -3.585 7.233 20.057 1.00 93.69 161 LEU A C 1
ATOM 1320 O O . LEU A 1 161 ? -4.581 6.673 20.503 1.00 93.69 161 LEU A O 1
ATOM 1324 N N . LYS A 1 162 ? -3.371 8.543 20.227 1.00 93.38 162 LYS A N 1
ATOM 1325 C CA . LYS A 1 162 ? -4.356 9.421 20.855 1.00 93.38 162 LYS A CA 1
ATOM 1326 C C . LYS A 1 162 ? -5.589 9.546 19.958 1.00 93.38 162 LYS A C 1
ATOM 1328 O O . LYS A 1 162 ? -6.681 9.242 20.427 1.00 93.38 162 LYS A O 1
ATOM 1333 N N . ASP A 1 163 ? -5.396 9.915 18.695 1.00 95.38 163 ASP A N 1
ATOM 1334 C CA . ASP A 1 163 ? -6.484 10.072 17.720 1.00 95.38 163 ASP A CA 1
ATOM 1335 C C . ASP A 1 163 ? -7.246 8.751 17.543 1.00 95.38 163 ASP A C 1
ATOM 1337 O O . ASP A 1 163 ? -8.470 8.709 17.635 1.00 95.38 163 ASP A O 1
ATOM 1341 N N . LEU A 1 164 ? -6.509 7.644 17.392 1.00 95.31 164 LEU A N 1
ATOM 1342 C CA . LEU A 1 164 ? -7.086 6.305 17.289 1.00 95.31 164 LEU A CA 1
ATOM 1343 C C . LEU A 1 164 ? -7.902 5.932 18.535 1.00 95.31 164 LEU A C 1
ATOM 1345 O O . LEU A 1 164 ? -8.991 5.379 18.418 1.00 95.31 164 LEU A O 1
ATOM 1349 N N . SER A 1 165 ? -7.411 6.265 19.735 1.00 94.38 165 SER A N 1
ATOM 1350 C CA . SER A 1 165 ? -8.142 5.999 20.979 1.00 94.38 165 SER A CA 1
ATOM 1351 C C . SER A 1 165 ? -9.435 6.801 21.103 1.00 94.38 165 SER A C 1
ATOM 1353 O O . SER A 1 165 ? -10.396 6.306 21.682 1.00 94.38 165 SER A O 1
ATOM 1355 N N . GLU A 1 166 ? -9.470 8.020 20.560 1.00 93.81 166 GLU A N 1
ATOM 1356 C CA . GLU A 1 166 ? -10.669 8.860 20.544 1.00 93.81 166 GLU A CA 1
ATOM 1357 C C . GLU A 1 166 ? -11.711 8.291 19.573 1.00 93.81 166 GLU A C 1
ATOM 1359 O O . GLU A 1 166 ? -12.872 8.158 19.949 1.00 93.81 166 GLU A O 1
ATOM 1364 N N . LEU A 1 167 ? -11.287 7.853 18.382 1.00 93.88 167 LEU A N 1
ATOM 1365 C CA . LEU A 1 167 ? -12.154 7.197 17.392 1.00 93.88 167 LEU A CA 1
ATOM 1366 C C . LEU A 1 167 ? -12.730 5.865 17.893 1.00 93.88 167 LEU A C 1
ATOM 1368 O O . LEU A 1 167 ? -13.869 5.531 17.583 1.00 93.88 167 LEU A O 1
ATOM 1372 N N . LEU A 1 168 ? -11.960 5.121 18.689 1.00 92.12 168 LEU A N 1
ATOM 1373 C CA . LEU A 1 168 ? -12.370 3.844 19.281 1.00 92.12 168 LEU A CA 1
ATOM 1374 C C . LEU A 1 168 ? -13.013 3.981 20.671 1.00 92.12 168 LEU A C 1
ATOM 1376 O O . LEU A 1 168 ? -13.272 2.974 21.327 1.00 92.12 168 LEU A O 1
ATOM 1380 N N . ASN A 1 169 ? -13.246 5.205 21.158 1.00 91.88 169 ASN A N 1
ATOM 1381 C CA . ASN A 1 169 ? -13.799 5.476 22.492 1.00 91.88 169 ASN A CA 1
ATOM 1382 C C . ASN A 1 169 ? -13.044 4.775 23.648 1.00 91.88 169 ASN A C 1
ATOM 1384 O O . ASN A 1 169 ? -13.626 4.399 24.671 1.00 91.88 169 ASN A O 1
ATOM 1388 N N . VAL A 1 170 ? -11.726 4.607 23.520 1.00 92.38 170 VAL A N 1
ATOM 1389 C CA . VAL A 1 170 ? -10.886 3.927 24.514 1.00 92.38 170 VAL A CA 1
ATOM 1390 C C . VAL A 1 170 ? -10.488 4.882 25.638 1.00 92.38 170 VAL A C 1
ATOM 1392 O O . VAL A 1 170 ? -10.115 6.038 25.433 1.00 92.38 170 VAL A O 1
ATOM 1395 N N . ASN A 1 171 ? -10.504 4.384 26.877 1.00 90.12 171 ASN A N 1
ATOM 1396 C CA . ASN A 1 171 ? -10.119 5.178 28.036 1.00 90.12 171 ASN A CA 1
ATOM 1397 C C . ASN A 1 171 ? -8.638 5.610 27.972 1.00 90.12 171 ASN A C 1
ATOM 1399 O O . ASN A 1 171 ? -7.734 4.777 27.876 1.00 90.12 171 ASN A O 1
ATOM 1403 N N . LYS A 1 172 ? -8.378 6.909 28.178 1.00 90.19 172 LYS A N 1
ATOM 1404 C CA . LYS A 1 172 ? -7.030 7.515 28.190 1.00 90.19 172 LYS A CA 1
ATOM 1405 C C . LYS A 1 172 ? -6.017 6.789 29.086 1.00 90.19 172 LYS A C 1
ATOM 1407 O O . LYS A 1 172 ? -4.830 6.759 28.767 1.00 90.19 172 LYS A O 1
ATOM 1412 N N . LYS A 1 173 ? -6.447 6.215 30.216 1.00 91.69 173 LYS A N 1
ATOM 1413 C CA . LYS A 1 173 ? -5.582 5.434 31.116 1.00 91.69 173 LYS A CA 1
ATOM 1414 C C . LYS A 1 173 ? -5.098 4.146 30.446 1.00 91.69 173 LYS A C 1
ATOM 1416 O O . LYS A 1 173 ? -3.926 3.816 30.594 1.00 91.69 173 LYS A O 1
ATOM 1421 N N . GLN A 1 174 ? -5.963 3.455 29.701 1.00 91.69 174 GLN A N 1
ATOM 1422 C CA . GLN A 1 174 ? -5.592 2.247 28.955 1.00 91.69 174 GLN A CA 1
ATOM 1423 C C . GLN A 1 174 ? -4.596 2.590 27.842 1.00 91.69 174 GLN A C 1
ATOM 1425 O O . GLN A 1 174 ? -3.553 1.949 27.750 1.00 91.69 174 GLN A O 1
ATOM 1430 N N . THR A 1 175 ? -4.836 3.675 27.096 1.00 93.88 175 THR A N 1
ATOM 1431 C CA . THR A 1 175 ? -3.904 4.168 26.065 1.00 93.88 175 THR A CA 1
ATOM 1432 C C . THR A 1 175 ? -2.524 4.482 26.635 1.00 93.88 175 THR A C 1
ATOM 1434 O O . THR A 1 175 ? -1.519 4.047 26.081 1.00 93.88 175 THR A O 1
ATOM 1437 N N . LYS A 1 176 ? -2.450 5.168 27.785 1.00 93.12 176 LYS A N 1
ATOM 1438 C CA . LYS A 1 176 ? -1.168 5.464 28.449 1.00 93.12 176 LYS A CA 1
ATOM 1439 C C . LYS A 1 176 ? -0.425 4.207 28.905 1.00 93.12 176 LYS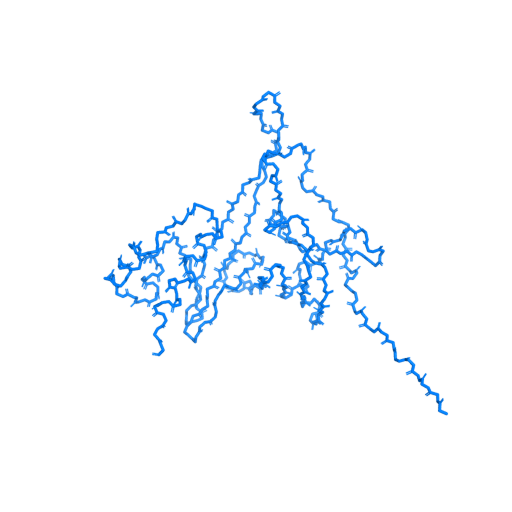 A C 1
ATOM 1441 O O . LYS A 1 176 ? 0.797 4.159 28.801 1.00 93.12 176 LYS A O 1
ATOM 1446 N N . ILE A 1 177 ? -1.142 3.209 29.431 1.00 93.81 177 ILE A N 1
ATOM 1447 C CA . ILE A 1 177 ? -0.537 1.932 29.842 1.00 93.81 177 ILE A CA 1
ATOM 1448 C C . ILE A 1 177 ? 0.046 1.215 28.623 1.00 93.81 177 ILE A C 1
ATOM 1450 O O . ILE A 1 177 ? 1.203 0.806 28.672 1.00 93.81 177 ILE A O 1
ATOM 1454 N N . PHE A 1 178 ? -0.716 1.130 27.529 1.00 95.06 178 PHE A N 1
ATOM 1455 C CA . PHE A 1 178 ? -0.243 0.537 26.280 1.00 95.06 178 PHE A CA 1
ATOM 1456 C C . PHE A 1 178 ? 1.001 1.259 25.753 1.00 95.06 178 PHE A C 1
ATOM 1458 O O . PHE A 1 178 ? 2.017 0.623 25.511 1.00 95.06 178 PHE A O 1
ATOM 1465 N N . GLN A 1 179 ? 0.966 2.592 25.654 1.00 93.19 179 GLN A N 1
ATOM 1466 C CA . GLN A 1 179 ? 2.092 3.390 25.151 1.00 93.19 179 GLN A CA 1
ATOM 1467 C C . GLN A 1 179 ? 3.395 3.158 25.918 1.00 93.19 179 GLN A C 1
ATOM 1469 O O . GLN A 1 179 ? 4.462 3.184 25.312 1.00 93.19 179 GLN A O 1
ATOM 1474 N N . ARG A 1 180 ? 3.309 2.957 27.238 1.00 93.44 180 ARG A N 1
ATOM 1475 C CA . ARG A 1 180 ? 4.473 2.698 28.092 1.00 93.44 180 ARG A CA 1
ATOM 1476 C C . ARG A 1 180 ? 5.041 1.295 27.893 1.00 93.44 180 ARG A C 1
ATOM 1478 O O . ARG A 1 180 ? 6.248 1.125 27.997 1.00 93.44 180 ARG A O 1
ATOM 1485 N N . ASN A 1 181 ? 4.176 0.311 27.670 1.00 94.19 181 ASN A N 1
ATOM 1486 C CA . ASN A 1 181 ? 4.581 -1.086 27.553 1.00 94.19 181 ASN A CA 1
ATOM 1487 C C . ASN A 1 181 ? 5.000 -1.453 26.120 1.00 94.19 181 ASN A C 1
ATOM 1489 O O . ASN A 1 181 ? 5.821 -2.345 25.958 1.00 94.19 181 ASN A O 1
ATOM 1493 N N . ASN A 1 182 ? 4.481 -0.731 25.124 1.00 93.75 182 ASN A N 1
ATOM 1494 C CA . ASN A 1 182 ? 4.714 -0.947 23.697 1.00 93.75 182 ASN A CA 1
ATOM 1495 C C . ASN A 1 182 ? 5.273 0.345 23.062 1.00 93.75 182 ASN A C 1
ATOM 1497 O O . ASN A 1 182 ? 4.526 1.116 22.428 1.00 93.75 182 ASN A O 1
ATOM 1501 N N . PRO A 1 183 ? 6.560 0.667 23.312 1.00 90.75 183 PRO A N 1
ATOM 1502 C CA . PRO A 1 183 ? 7.227 1.790 22.662 1.00 90.75 183 PRO A CA 1
ATOM 1503 C C . PRO A 1 183 ? 7.281 1.578 21.143 1.00 90.75 183 PRO A C 1
ATOM 1505 O O . PRO A 1 183 ? 7.201 0.456 20.658 1.00 90.75 183 PRO A O 1
ATOM 1508 N N . LEU A 1 184 ? 7.374 2.672 20.386 1.00 90.56 184 LEU A N 1
ATOM 1509 C CA . LEU A 1 184 ? 7.594 2.582 18.944 1.00 90.56 184 LEU A CA 1
ATOM 1510 C C . LEU A 1 184 ? 9.028 2.089 18.704 1.00 90.56 184 LEU A C 1
ATOM 1512 O O . LEU A 1 184 ? 9.960 2.694 19.230 1.00 90.56 184 LEU A O 1
ATOM 1516 N N . GLU A 1 185 ? 9.183 0.987 17.969 1.00 88.25 185 GLU A N 1
ATOM 1517 C CA . GLU A 1 185 ? 10.493 0.370 17.717 1.00 88.25 185 GLU A CA 1
ATOM 1518 C C . GLU A 1 185 ? 11.346 1.203 16.751 1.00 88.25 185 GLU A C 1
ATOM 1520 O O . GLU A 1 185 ? 12.548 1.362 16.959 1.00 88.25 185 GLU A O 1
ATOM 1525 N N . SER A 1 186 ? 10.709 1.773 15.729 1.00 90.56 186 SER A N 1
ATOM 1526 C CA . SER A 1 186 ? 11.311 2.625 14.704 1.00 90.56 186 SER A CA 1
ATOM 1527 C C . SER A 1 186 ? 10.263 3.576 14.121 1.00 90.56 186 SER A C 1
ATOM 1529 O O . SER A 1 186 ? 9.063 3.300 14.148 1.00 90.56 186 SER A O 1
ATOM 1531 N N . ASP A 1 187 ? 10.716 4.687 13.541 1.00 83.00 187 ASP A N 1
ATOM 1532 C CA . ASP A 1 187 ? 9.837 5.671 12.894 1.00 83.00 187 ASP A CA 1
ATOM 1533 C C . ASP A 1 187 ? 9.376 5.242 11.483 1.00 83.00 187 ASP A C 1
ATOM 1535 O O . ASP A 1 187 ? 8.790 6.040 10.747 1.00 83.00 187 ASP A O 1
ATOM 1539 N N . ASP A 1 188 ? 9.625 3.991 11.077 1.00 88.69 188 ASP A N 1
ATOM 1540 C CA . ASP A 1 188 ? 9.161 3.497 9.784 1.00 88.69 188 ASP A CA 1
ATOM 1541 C C . ASP A 1 188 ? 7.656 3.173 9.782 1.00 88.69 188 ASP A C 1
ATOM 1543 O O . ASP A 1 188 ? 6.992 2.981 10.811 1.00 88.69 188 ASP A O 1
ATOM 1547 N N . ALA A 1 189 ? 7.095 3.151 8.574 1.00 89.38 189 ALA A N 1
ATOM 1548 C CA . ALA A 1 189 ? 5.666 2.987 8.353 1.00 89.38 189 ALA A CA 1
ATOM 1549 C C . ALA A 1 189 ? 5.130 1.623 8.814 1.00 89.38 189 ALA A C 1
ATOM 1551 O O . ALA A 1 189 ? 3.988 1.537 9.278 1.00 89.38 189 ALA A O 1
ATOM 1552 N N . LEU A 1 190 ? 5.921 0.554 8.678 1.00 91.88 190 LEU A N 1
ATOM 1553 C CA . LEU A 1 190 ? 5.494 -0.801 9.025 1.00 91.88 190 LEU A CA 1
ATOM 1554 C C . LEU A 1 190 ? 5.483 -0.981 10.541 1.00 91.88 190 LEU A C 1
ATOM 1556 O O . LEU A 1 190 ? 4.497 -1.494 11.069 1.00 91.88 190 LEU A O 1
ATOM 1560 N N . ALA A 1 191 ? 6.500 -0.484 11.246 1.00 92.94 191 ALA A N 1
ATOM 1561 C CA . ALA A 1 191 ? 6.545 -0.483 12.707 1.00 92.94 191 ALA A CA 1
ATOM 1562 C C . ALA A 1 191 ? 5.406 0.350 13.313 1.00 92.94 191 ALA A C 1
ATOM 1564 O O . ALA A 1 191 ? 4.707 -0.104 14.225 1.00 92.94 191 ALA A O 1
ATOM 1565 N N . SER A 1 192 ? 5.145 1.536 12.753 1.00 92.88 192 SER A N 1
ATOM 1566 C CA . SER A 1 192 ? 4.010 2.378 13.156 1.00 92.88 192 SER A CA 1
ATOM 1567 C C . SER A 1 192 ? 2.671 1.657 12.958 1.00 92.88 192 SER A C 1
ATOM 1569 O O . SER A 1 192 ? 1.858 1.588 13.884 1.00 92.88 192 SER A O 1
ATOM 1571 N N . THR A 1 193 ? 2.476 1.033 11.790 1.00 94.81 193 THR A N 1
ATOM 1572 C CA . THR A 1 193 ? 1.270 0.246 11.478 1.00 94.81 193 THR A CA 1
ATOM 1573 C C . THR A 1 193 ? 1.103 -0.944 12.424 1.00 94.81 193 THR A C 1
ATOM 1575 O O . THR A 1 193 ? 0.014 -1.175 12.955 1.00 94.81 193 THR A O 1
ATOM 1578 N N . ALA A 1 194 ? 2.175 -1.705 12.660 1.00 94.81 194 ALA A N 1
ATOM 1579 C CA . ALA A 1 194 ? 2.167 -2.873 13.536 1.00 94.81 194 ALA A CA 1
ATOM 1580 C C . ALA A 1 194 ? 1.766 -2.484 14.963 1.00 94.81 194 ALA A C 1
ATOM 1582 O O . ALA A 1 194 ? 0.915 -3.137 15.572 1.00 94.81 194 ALA A O 1
ATOM 1583 N N . ARG A 1 195 ? 2.285 -1.357 15.455 1.00 95.31 195 ARG A N 1
ATOM 1584 C CA . ARG A 1 195 ? 1.934 -0.813 16.766 1.00 95.31 195 ARG A CA 1
ATOM 1585 C C . ARG A 1 195 ? 0.464 -0.398 16.860 1.00 95.31 195 ARG A C 1
ATOM 1587 O O . ARG A 1 195 ? -0.180 -0.668 17.875 1.00 95.31 195 ARG A O 1
ATOM 1594 N N . TYR A 1 196 ? -0.094 0.240 15.829 1.00 96.25 196 TYR A N 1
ATOM 1595 C CA . TYR A 1 196 ? -1.525 0.573 15.794 1.00 96.25 196 TYR A CA 1
ATOM 1596 C C . TYR A 1 196 ? -2.404 -0.675 15.718 1.00 96.25 196 TYR A C 1
ATOM 1598 O O . TYR A 1 196 ? -3.411 -0.759 16.422 1.00 96.25 196 TYR A O 1
ATOM 1606 N N . ARG A 1 197 ? -2.001 -1.680 14.936 1.00 95.50 197 ARG A N 1
ATOM 1607 C CA . ARG A 1 197 ? -2.678 -2.980 14.877 1.00 95.50 197 ARG A CA 1
ATOM 1608 C C . ARG A 1 197 ? -2.704 -3.655 16.245 1.00 95.50 197 ARG A C 1
ATOM 1610 O O . ARG A 1 197 ? -3.763 -4.099 16.683 1.00 95.50 197 ARG A O 1
ATOM 1617 N N . GLU A 1 198 ? -1.564 -3.713 16.925 1.00 95.12 198 GLU A N 1
ATOM 1618 C CA . GLU A 1 198 ? -1.464 -4.296 18.261 1.00 95.12 198 GLU A CA 1
ATOM 1619 C C . GLU A 1 198 ? -2.331 -3.527 19.268 1.00 95.12 198 GLU A C 1
ATOM 1621 O O . GLU A 1 198 ? -3.034 -4.138 20.076 1.00 95.12 198 GLU A O 1
ATOM 1626 N N . TYR A 1 199 ? -2.351 -2.193 19.193 1.00 95.06 199 TYR A N 1
ATOM 1627 C CA . TYR A 1 199 ? -3.240 -1.375 20.015 1.00 95.06 199 TYR A CA 1
ATOM 1628 C C . TYR A 1 199 ? -4.705 -1.753 19.804 1.00 95.06 199 TYR A C 1
ATOM 1630 O O . TYR A 1 199 ? -5.391 -2.066 20.776 1.00 95.06 199 TYR A O 1
ATOM 1638 N N . CYS A 1 200 ? -5.159 -1.800 18.548 1.00 93.56 200 CYS A N 1
ATOM 1639 C CA . CYS A 1 200 ? -6.510 -2.221 18.179 1.00 93.56 200 CYS A CA 1
ATOM 1640 C C . CYS A 1 200 ? -6.855 -3.602 18.757 1.00 93.56 200 CYS A C 1
ATOM 1642 O O . CYS A 1 200 ? -7.905 -3.763 19.375 1.00 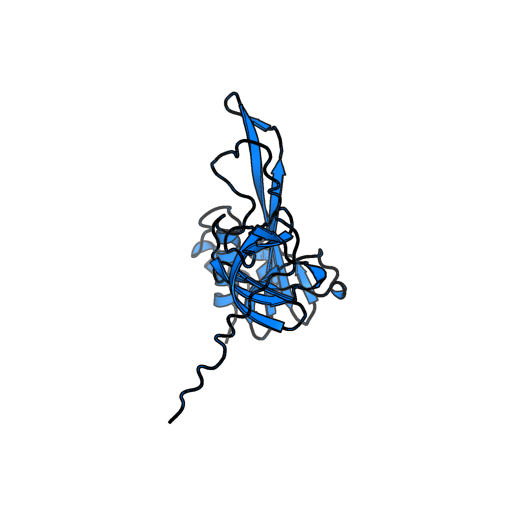93.56 200 CYS A O 1
ATOM 1644 N N . MET A 1 201 ? -5.950 -4.577 18.644 1.00 91.25 201 MET A N 1
ATOM 1645 C CA . MET A 1 201 ? -6.152 -5.921 19.200 1.00 91.25 201 MET A CA 1
ATOM 1646 C C . MET A 1 201 ? -6.246 -5.946 20.732 1.00 91.25 201 MET A C 1
ATOM 1648 O O . MET A 1 201 ? -6.987 -6.753 21.280 1.00 91.25 201 MET A O 1
ATOM 1652 N N . ASN A 1 202 ? -5.521 -5.071 21.433 1.00 89.12 202 ASN A N 1
ATOM 1653 C CA . ASN A 1 202 ? -5.554 -4.996 22.899 1.00 89.12 202 ASN A CA 1
ATOM 1654 C C . ASN A 1 202 ? -6.793 -4.270 23.444 1.00 89.12 202 ASN A C 1
ATOM 1656 O O . ASN A 1 202 ? -7.181 -4.488 24.594 1.00 89.12 202 ASN A O 1
ATOM 1660 N N . VAL A 1 203 ? -7.378 -3.362 22.658 1.00 84.38 203 VAL A N 1
ATOM 1661 C CA . VAL A 1 203 ? -8.524 -2.539 23.084 1.00 84.38 203 VAL A CA 1
ATOM 1662 C C . VAL A 1 203 ? -9.857 -3.030 22.536 1.00 84.38 203 VAL A C 1
ATOM 1664 O O . VAL A 1 203 ? -10.887 -2.675 23.109 1.00 84.38 203 VAL A O 1
ATOM 1667 N N . ALA A 1 204 ? -9.844 -3.857 21.484 1.00 66.88 204 ALA A N 1
ATOM 1668 C CA . ALA A 1 204 ? -10.991 -4.645 21.056 1.00 66.88 204 ALA A CA 1
ATOM 1669 C C . ALA A 1 204 ? -11.381 -5.586 22.201 1.00 66.88 204 ALA A C 1
ATOM 1671 O O . ALA A 1 204 ? -10.791 -6.645 22.404 1.00 66.88 204 ALA A O 1
ATOM 1672 N N . ARG A 1 205 ? -12.342 -5.149 23.013 1.00 53.16 205 ARG A N 1
ATOM 1673 C CA . ARG A 1 205 ? -12.958 -5.993 24.030 1.00 53.16 205 ARG A CA 1
ATOM 1674 C C . ARG A 1 205 ? -13.797 -7.041 23.299 1.00 53.16 205 ARG A C 1
ATOM 1676 O O . ARG A 1 205 ? -14.578 -6.675 22.426 1.00 53.16 205 ARG A O 1
ATOM 1683 N N . PHE A 1 206 ? -13.585 -8.311 23.634 1.00 43.16 206 PHE A N 1
ATOM 1684 C CA . PHE A 1 206 ? -14.551 -9.374 23.357 1.00 43.16 206 PHE A CA 1
ATOM 1685 C C . PHE A 1 206 ? -15.903 -9.049 24.000 1.00 43.16 206 PHE A C 1
ATOM 1687 O O . PHE A 1 206 ? -15.889 -8.453 25.107 1.00 43.16 206 PHE A O 1
#

Sequence (206 aa):
MATAQGPSDAATVNNGIEYVTPITGNVFENKHPFYQSDHFSEGEITYFGRHYTHILLKYDLSLDRVVTLYADGRTEIILYPEQIDSFTVYDQTFVKLPDSLGLPKGFYARILTAPEYTYYVRYTKSISHQVYMDGAFYDVVHDHHYDYIKVDNAFHSFKSLKDLSELLNVNKKQTKIFQRNNPLESDDALASTARYREYCMNVARF

Mean predicted aligned error: 5.81 Å

Foldseek 3Di:
DDDDPDPPCQPADAPFAFDDAPFDDAAPPPDGQWDPDPFWDFKWWQFQNDIHGRFTWIARQAVLWIWGDHPVRPTIGTDDQVGTQWMDTPNWIWGFDDVVLVDDGHIWTFLDDDPFKTKIKRKHKHWDFQDDDPNGGHIYIDIDMWIWMQGPNHIDTDDDLVRVCVVVVHDPVLSVVLCVVQPQPDPDPVSVSVSSSVVCVVRPDD

Organism: NCBI:txid2169414

pLDDT: mean 90.86, std 13.21, range [34.81, 98.75]

Nearest PDB structures (foldseek):
  1p1h-assembly1_A  TM=5.463E-01  e=4.263E+00  Saccharomyces cerevisiae
  1p1h-assembly1_B  TM=5.253E-01  e=4.505E+00  Saccharomyces cerevisiae
  1la2-assembly1_C  TM=5.387E-01  e=5.033E+00  Saccharomyces cerevisiae
  1fr5-assembly1_A  TM=2.095E-01  e=3.526E-01  Enterobacteria phage fr
  1jki-assembly1_A  TM=3.394E-01  e=6.639E+00  Saccharomyces cerevisiae